Protein AF-A0A2V9D2Q8-F1 (afdb_monomer)

Foldseek 3Di:
DDPVVVVVVVVVVVVVVDDDDDDDDDDDDDDDDDDDDDDDDPPDPDPPPDDDDDPDDDDPDDCDPVNLVVLADDDDWDADPVLEQDDPPDDRDPVLVVLLVVLVVVVVVCVVPPDPDDDQDDPDPPPCSLSSQVSNQVSQVVDPPGHDDRAQPPPPDDCNCVRRVHDPPPADVCVSVVNDDSRYHGD

Secondary structure (DSSP, 8-state):
--HHHHHHHHHHHHHHTSPPP----------------------PPP--------SS---SS---HHHHHHHS--------TTT-SS-SSS---HHHHHHHHHHHHHHHHHHHS---------SSTTSSHHHHHHHHHHHHHTSTT---------SSS--HHHHHT---SS-HHHHHHTSS-HHHH--

pLDDT: mean 76.27, std 23.43, range [28.05, 97.38]

Radius of gyration: 27.12 Å; Cα contacts (8 Å, |Δi|>4): 116; chains: 1; bounding box: 39×77×66 Å

Solvent-accessible surface area (backbone atoms only — not comparable to full-atom values): 12567 Å² total; per-residue (Å²): 136,63,72,68,58,58,56,54,51,57,60,49,58,62,53,74,73,60,72,90,82,83,88,89,86,84,87,88,88,83,90,88,82,86,84,86,87,81,83,89,74,86,77,71,80,76,86,77,89,77,74,82,79,78,95,71,87,81,76,95,64,84,81,47,70,70,57,51,58,65,66,22,46,78,74,87,59,56,55,41,68,92,66,46,50,73,58,92,88,56,86,66,50,78,66,36,52,54,33,48,51,50,52,50,53,55,50,59,53,33,78,82,45,89,71,87,78,83,89,72,76,64,98,58,87,87,76,42,42,65,50,50,50,52,41,42,43,52,50,46,45,72,37,90,98,44,79,68,88,87,81,79,81,48,86,89,74,70,51,57,37,67,46,39,35,41,76,75,67,64,28,70,69,37,39,75,71,69,78,45,53,75,41,65,45,40,105

Structure (mmCIF, N/CA/C/O backbone):
data_AF-A0A2V9D2Q8-F1
#
_entry.id   AF-A0A2V9D2Q8-F1
#
loop_
_atom_site.group_PDB
_atom_site.id
_atom_site.type_symbol
_atom_site.label_atom_id
_atom_site.label_alt_id
_atom_site.label_comp_id
_atom_site.label_asym_id
_atom_site.label_entity_id
_atom_site.label_seq_id
_atom_site.pdbx_PDB_ins_code
_atom_site.Cartn_x
_atom_site.Cartn_y
_atom_site.Cartn_z
_atom_site.occupancy
_atom_site.B_iso_or_equiv
_atom_site.auth_seq_id
_atom_site.auth_comp_id
_atom_site.auth_asym_id
_atom_site.auth_atom_id
_atom_site.pdbx_PDB_model_num
ATOM 1 N N . MET A 1 1 ? -1.498 47.268 27.506 1.00 54.34 1 MET A N 1
ATOM 2 C CA . MET A 1 1 ? -2.346 46.613 26.478 1.00 54.34 1 MET A CA 1
ATOM 3 C C . MET A 1 1 ? -1.457 45.790 25.545 1.00 54.34 1 MET A C 1
ATOM 5 O O . MET A 1 1 ? -0.247 45.975 25.591 1.00 54.34 1 MET A O 1
ATOM 9 N N . SER A 1 2 ? -1.999 44.826 24.791 1.00 79.62 2 SER A N 1
ATOM 10 C CA . SER A 1 2 ? -1.183 43.854 24.033 1.00 79.62 2 SER A CA 1
ATOM 11 C C . SER A 1 2 ? -0.695 44.401 22.685 1.00 79.62 2 SER A C 1
ATOM 13 O O . SER A 1 2 ? -1.505 44.882 21.897 1.00 79.62 2 SER A O 1
ATOM 15 N N . ARG A 1 3 ? 0.599 44.224 22.374 1.00 71.94 3 ARG A N 1
ATOM 16 C CA . ARG A 1 3 ? 1.221 44.616 21.087 1.00 71.94 3 ARG A CA 1
ATOM 17 C C . ARG A 1 3 ? 0.544 43.997 19.854 1.00 71.94 3 ARG A C 1
ATOM 19 O O . ARG A 1 3 ? 0.588 44.571 18.772 1.00 71.94 3 ARG A O 1
ATOM 26 N N . VAL A 1 4 ? -0.104 42.840 20.013 1.00 77.62 4 VAL A N 1
ATOM 27 C CA . VAL A 1 4 ? -0.835 42.158 18.927 1.00 77.62 4 VAL A CA 1
ATOM 28 C C . VAL A 1 4 ? -2.072 42.956 18.491 1.00 77.62 4 VAL A C 1
ATOM 30 O O . VAL A 1 4 ? -2.429 42.949 17.316 1.00 77.62 4 VAL A O 1
ATOM 33 N N . TYR A 1 5 ? -2.706 43.681 19.418 1.00 83.19 5 TYR A N 1
ATOM 34 C CA . TYR A 1 5 ? -3.898 44.483 19.139 1.00 83.19 5 TYR A CA 1
ATOM 35 C C . TYR A 1 5 ? -3.573 45.715 18.280 1.00 83.19 5 TYR A C 1
ATOM 37 O O . TYR A 1 5 ? -4.281 46.002 17.317 1.00 83.19 5 TYR A O 1
ATOM 45 N N . GLU A 1 6 ? -2.461 46.397 18.569 1.00 81.06 6 GLU A N 1
ATOM 46 C CA . GLU A 1 6 ? -1.984 47.544 17.779 1.00 81.06 6 GLU A CA 1
ATOM 47 C C . GLU A 1 6 ? -1.585 47.129 16.355 1.00 81.06 6 GLU A C 1
ATOM 49 O O . GLU A 1 6 ? -1.941 47.806 15.391 1.00 81.06 6 GLU A O 1
ATOM 54 N N . ALA A 1 7 ? -0.920 45.978 16.202 1.00 77.81 7 ALA A N 1
ATOM 55 C CA . ALA A 1 7 ? -0.545 45.445 14.892 1.00 77.81 7 ALA A CA 1
ATOM 56 C C . ALA A 1 7 ? -1.766 45.127 14.006 1.00 77.81 7 ALA A C 1
ATOM 58 O O . ALA A 1 7 ? -1.760 45.439 12.815 1.00 77.81 7 ALA A O 1
ATOM 59 N N . LEU A 1 8 ? -2.825 44.542 14.581 1.00 79.38 8 LEU A N 1
ATOM 60 C CA . LEU A 1 8 ? -4.062 44.242 13.851 1.00 79.38 8 LEU A CA 1
ATOM 61 C C . LEU A 1 8 ? -4.834 45.508 13.465 1.00 79.38 8 LEU A C 1
ATOM 63 O O . LEU A 1 8 ? -5.315 45.594 12.336 1.00 79.38 8 LEU A O 1
ATOM 67 N N . LYS A 1 9 ? -4.906 46.501 14.361 1.00 86.06 9 LYS A N 1
ATOM 68 C CA . LYS A 1 9 ? -5.590 47.771 14.085 1.00 86.06 9 LYS A CA 1
ATOM 69 C C . LYS A 1 9 ? -4.918 48.536 12.938 1.00 86.06 9 LYS A C 1
ATOM 71 O O . LYS A 1 9 ? -5.578 48.867 11.955 1.00 86.06 9 LYS A O 1
ATOM 76 N N . ASN A 1 10 ? -3.592 48.689 12.988 1.00 77.88 10 ASN A N 1
ATOM 77 C CA . ASN A 1 10 ? -2.829 49.365 11.933 1.00 77.88 10 ASN A CA 1
ATOM 78 C C . ASN A 1 10 ? -2.971 48.678 10.557 1.00 77.88 10 ASN A C 1
ATOM 80 O O . ASN A 1 10 ? -2.969 49.350 9.526 1.00 77.88 10 ASN A O 1
ATOM 84 N N . ALA A 1 11 ? -3.118 47.348 10.522 1.00 74.56 11 ALA A N 1
ATOM 85 C CA . ALA A 1 11 ? -3.325 46.596 9.282 1.00 74.56 11 ALA A CA 1
ATOM 86 C C . ALA A 1 11 ? -4.739 46.763 8.686 1.00 74.56 11 ALA A C 1
ATOM 88 O O . ALA A 1 11 ? -4.915 46.611 7.474 1.00 74.56 11 ALA A O 1
ATOM 89 N N . GLN A 1 12 ? -5.746 47.068 9.510 1.00 72.81 12 GLN A N 1
ATOM 90 C CA . GLN A 1 12 ? -7.103 47.372 9.046 1.00 72.81 12 GLN A CA 1
ATOM 91 C C . GLN A 1 12 ? -7.188 48.795 8.484 1.00 72.81 12 GLN A C 1
ATOM 93 O O . GLN A 1 12 ? -7.683 48.971 7.371 1.00 72.81 12 GLN A O 1
ATOM 98 N N . ASP A 1 13 ? -6.612 49.780 9.177 1.00 70.62 13 ASP A N 1
ATOM 99 C CA . ASP A 1 13 ? -6.624 51.184 8.742 1.00 70.62 13 ASP A CA 1
ATOM 100 C C . ASP A 1 13 ? -5.937 51.374 7.371 1.00 70.62 13 ASP A C 1
ATOM 102 O O . ASP A 1 13 ? -6.431 52.107 6.513 1.00 70.62 13 ASP A O 1
ATOM 106 N N . GLN A 1 14 ? -4.858 50.629 7.092 1.00 61.53 14 GLN A N 1
ATOM 107 C CA . GLN A 1 14 ? -4.177 50.651 5.787 1.00 61.53 14 GLN A CA 1
ATOM 108 C C . GLN A 1 14 ? -5.003 50.072 4.623 1.00 61.53 14 GLN A C 1
ATOM 110 O O . GLN A 1 14 ? -4.747 50.424 3.470 1.00 61.53 14 GLN A O 1
ATOM 115 N N . ARG A 1 15 ? -5.989 49.201 4.886 1.00 59.25 15 ARG A N 1
ATOM 116 C CA . ARG A 1 15 ? -6.885 48.676 3.837 1.00 59.25 15 ARG A CA 1
ATOM 117 C C . ARG A 1 15 ? -7.970 49.676 3.456 1.00 59.25 15 ARG A C 1
ATOM 119 O O . ARG A 1 15 ? -8.294 49.775 2.280 1.00 59.25 15 ARG A O 1
ATOM 126 N N . THR A 1 16 ? -8.479 50.443 4.415 1.00 52.56 16 THR A N 1
ATOM 127 C CA . THR A 1 16 ? -9.559 51.421 4.194 1.00 52.56 16 THR A CA 1
ATOM 128 C C . THR A 1 16 ? -9.118 52.614 3.331 1.00 52.56 16 THR A C 1
ATOM 130 O O . THR A 1 16 ? -9.950 53.256 2.699 1.00 52.56 16 THR A O 1
ATOM 133 N N . ILE A 1 17 ? -7.811 52.897 3.258 1.00 52.88 17 ILE A N 1
ATOM 134 C CA . ILE A 1 17 ? -7.247 54.032 2.502 1.00 52.88 17 ILE A CA 1
ATOM 135 C C . ILE A 1 17 ? -7.057 53.717 1.001 1.00 52.88 17 ILE A C 1
ATOM 137 O O . ILE A 1 17 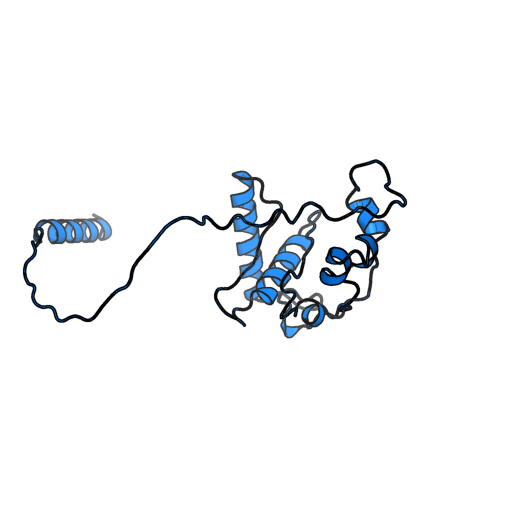? -6.985 54.636 0.185 1.00 52.88 17 ILE A O 1
ATOM 141 N N . ARG A 1 18 ? -7.006 52.439 0.592 1.00 42.38 18 ARG A N 1
ATOM 142 C CA . ARG A 1 18 ? -6.923 52.053 -0.830 1.00 42.38 18 ARG A CA 1
ATOM 143 C C . ARG A 1 18 ? -8.296 51.651 -1.366 1.00 42.38 18 ARG A C 1
ATOM 145 O O . ARG A 1 18 ? -8.685 50.489 -1.281 1.00 42.38 18 ARG A O 1
ATOM 152 N N . GLY A 1 19 ? -9.000 52.628 -1.937 1.00 42.28 19 GLY A N 1
ATOM 153 C CA . GLY A 1 19 ? -10.226 52.402 -2.706 1.00 42.28 19 GLY A CA 1
ATOM 154 C C . GLY A 1 19 ? -10.009 51.532 -3.960 1.00 42.28 19 GLY A C 1
ATOM 155 O O . GLY A 1 19 ? -8.864 51.283 -4.353 1.00 42.28 19 GLY A O 1
ATOM 156 N N . PRO A 1 20 ? -11.096 51.045 -4.585 1.00 44.12 20 PRO A N 1
ATOM 157 C CA . PRO A 1 20 ? -11.024 50.181 -5.759 1.00 44.12 20 PRO A CA 1
ATOM 158 C C . PRO A 1 20 ? -10.537 50.957 -6.990 1.00 44.12 20 PRO A C 1
ATOM 160 O O . PRO A 1 20 ? -10.973 52.080 -7.228 1.00 44.12 20 PRO A O 1
ATOM 163 N N . LEU A 1 21 ? -9.654 50.346 -7.784 1.00 40.16 21 LEU A N 1
ATOM 164 C CA . LEU A 1 21 ? -9.224 50.885 -9.076 1.00 40.16 21 LEU A CA 1
ATOM 165 C C . LEU A 1 21 ? -9.993 50.203 -10.212 1.00 40.16 21 LEU A C 1
ATOM 167 O O . LEU A 1 21 ? -10.003 48.976 -10.316 1.00 40.16 21 LEU A O 1
ATOM 171 N N . GLU A 1 22 ? -10.630 51.027 -11.039 1.00 32.25 22 GLU A N 1
ATOM 172 C CA . GLU A 1 22 ? -11.359 50.631 -12.245 1.00 32.25 22 GLU A CA 1
ATOM 173 C C . GLU A 1 22 ? -10.418 50.386 -13.446 1.00 32.25 22 GLU A C 1
ATOM 175 O O . GLU A 1 22 ? -9.199 50.541 -13.363 1.00 32.25 22 GLU A O 1
ATOM 180 N N . ALA A 1 23 ? -11.000 49.942 -14.562 1.00 35.94 23 ALA A N 1
ATOM 181 C CA . ALA A 1 23 ? -10.309 49.496 -15.775 1.00 35.94 23 ALA A CA 1
ATOM 182 C C . ALA A 1 23 ? -9.847 50.637 -16.709 1.00 35.94 23 ALA A C 1
ATOM 184 O O . ALA A 1 23 ? -10.280 51.772 -16.548 1.00 35.94 23 ALA A O 1
ATOM 185 N N . VAL A 1 24 ? -9.043 50.295 -17.737 1.00 30.00 24 VAL A N 1
ATOM 186 C CA . VAL A 1 24 ? -9.147 50.738 -19.160 1.00 30.00 24 VAL A CA 1
ATOM 187 C C . VAL A 1 24 ? -7.942 50.222 -19.983 1.00 30.00 24 VAL A C 1
ATOM 189 O O . VAL A 1 24 ? -6.820 50.249 -19.487 1.00 30.00 24 VAL A O 1
ATOM 192 N N . GLY A 1 25 ? -8.154 49.824 -21.254 1.00 30.31 25 GLY A N 1
ATOM 193 C CA . GLY A 1 25 ? -7.105 49.901 -22.298 1.00 30.31 25 GLY A CA 1
ATOM 194 C C . GLY A 1 25 ? -6.817 48.668 -23.183 1.00 30.31 25 GLY A C 1
ATOM 195 O O . GLY A 1 25 ? -5.794 48.016 -23.004 1.00 30.31 25 GLY A O 1
ATOM 196 N N . THR A 1 26 ? -7.648 48.411 -24.200 1.00 32.38 26 THR A N 1
ATOM 197 C CA . THR A 1 26 ? -7.279 47.731 -25.478 1.00 32.38 26 THR A CA 1
ATOM 198 C C . THR A 1 26 ? -6.648 48.753 -26.462 1.00 32.38 26 THR A C 1
AT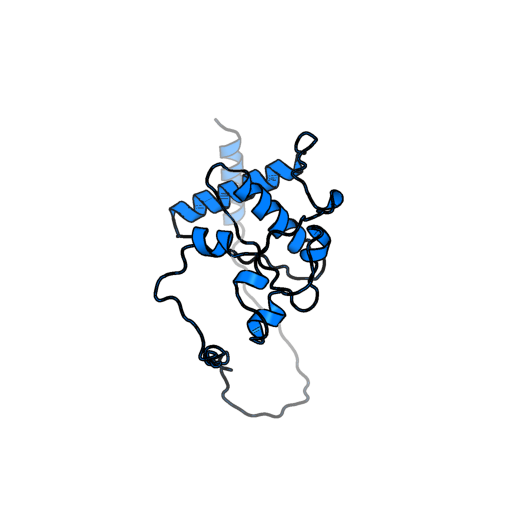OM 200 O O . THR A 1 26 ? -6.742 49.944 -26.151 1.00 32.38 26 THR A O 1
ATOM 203 N N . PRO A 1 27 ? -6.001 48.397 -27.609 1.00 38.50 27 PRO A N 1
ATOM 204 C CA . PRO A 1 27 ? -6.356 47.375 -28.626 1.00 38.50 27 PRO A CA 1
ATOM 205 C C . PRO A 1 27 ? -5.164 46.417 -28.957 1.00 38.50 27 PRO A C 1
ATOM 207 O O . PRO A 1 27 ? -4.275 46.298 -28.123 1.00 38.50 27 PRO A O 1
ATOM 210 N N . GLN A 1 28 ? -5.053 45.647 -30.058 1.00 28.67 28 GLN A N 1
ATOM 211 C CA . GLN A 1 28 ? -5.820 45.514 -31.317 1.00 28.67 28 GLN A CA 1
ATOM 212 C C . GLN A 1 28 ? -5.709 44.082 -31.909 1.00 28.67 28 GLN A C 1
ATOM 214 O O . GLN A 1 28 ? -5.004 43.237 -31.362 1.00 28.67 28 GLN A O 1
ATOM 219 N N . GLU A 1 29 ? -6.395 43.812 -33.026 1.00 31.70 29 GLU A N 1
ATOM 220 C CA . GLU A 1 29 ? -6.492 42.506 -33.706 1.00 31.70 29 GLU A CA 1
ATOM 221 C C . GLU A 1 29 ? -5.626 42.375 -34.977 1.00 31.70 29 GLU A C 1
ATOM 223 O O . GLU A 1 29 ? -5.401 43.354 -35.691 1.00 31.70 29 GLU A O 1
ATOM 228 N N . SER A 1 30 ? -5.298 41.130 -35.349 1.00 29.80 30 SER A N 1
ATOM 229 C CA . SER A 1 30 ? -5.265 40.673 -36.752 1.00 29.80 30 SER A CA 1
ATOM 230 C C . SER A 1 30 ? -5.481 39.146 -36.848 1.00 29.80 30 SER A C 1
ATOM 232 O O . SER A 1 30 ? -4.934 38.382 -36.055 1.00 29.80 30 SER A O 1
ATOM 234 N N . GLY A 1 31 ? -6.341 38.703 -37.782 1.00 28.48 31 GLY A N 1
ATOM 235 C CA . GLY A 1 31 ? -6.698 37.283 -38.009 1.00 28.48 31 GLY A CA 1
ATOM 236 C C . GLY A 1 31 ? -5.555 36.456 -38.620 1.00 28.48 31 GLY A C 1
ATOM 237 O O . GLY A 1 31 ? -4.556 37.013 -39.063 1.00 28.48 31 GLY A O 1
ATOM 238 N N . ILE A 1 32 ? -5.610 35.120 -38.669 1.00 31.69 32 ILE A N 1
ATOM 239 C CA . ILE A 1 32 ? -6.514 34.223 -39.436 1.00 31.69 32 ILE A CA 1
ATOM 240 C C . ILE A 1 32 ? -6.459 32.831 -38.747 1.00 31.69 32 ILE A C 1
ATOM 242 O O . ILE A 1 32 ? -5.391 32.470 -38.264 1.00 31.69 32 ILE A O 1
ATOM 246 N N . GLY A 1 33 ? -7.469 31.954 -38.675 1.00 28.05 33 GLY A N 1
ATOM 247 C CA . GLY A 1 33 ? -8.880 31.940 -39.093 1.00 28.05 33 GLY A CA 1
ATOM 248 C C . GLY A 1 33 ? -9.502 30.569 -38.716 1.00 28.05 33 GLY A C 1
ATOM 249 O O . GLY A 1 33 ? -8.761 29.601 -38.547 1.00 28.05 33 GLY A O 1
ATOM 250 N N . GLU A 1 34 ? -10.827 30.465 -38.543 1.00 34.41 34 GLU A N 1
ATOM 251 C CA . GLU A 1 34 ? -11.504 29.174 -38.255 1.00 34.41 34 GLU A CA 1
ATOM 252 C C . GLU A 1 34 ? -11.693 28.300 -39.523 1.00 34.41 34 GLU A C 1
ATOM 254 O O . GLU A 1 34 ? -11.535 28.799 -40.641 1.00 34.41 34 GLU A O 1
ATOM 259 N N . PRO A 1 35 ? -12.006 26.992 -39.385 1.00 36.19 35 PRO A N 1
ATOM 260 C CA . PRO A 1 35 ? -13.393 26.544 -39.144 1.00 36.19 35 PRO A CA 1
ATOM 261 C C . PRO A 1 35 ? -13.478 25.610 -37.915 1.00 36.19 35 PRO A C 1
ATOM 263 O O . PRO A 1 35 ? -12.612 24.772 -37.700 1.00 36.19 35 PRO A O 1
ATOM 266 N N . GLY A 1 36 ? -14.469 25.686 -37.030 1.00 29.77 36 GLY A N 1
ATOM 267 C CA . GLY A 1 36 ? -15.897 25.700 -37.317 1.00 29.77 36 GLY A CA 1
ATOM 268 C C . GLY A 1 36 ? -16.508 24.307 -37.057 1.00 29.77 36 GLY A C 1
ATOM 269 O O . GLY A 1 36 ? -16.070 23.315 -37.625 1.00 29.77 36 GLY A O 1
ATOM 270 N N . HIS A 1 37 ? -17.583 24.276 -36.260 1.00 31.81 37 HIS A N 1
ATOM 271 C CA . HIS A 1 37 ? -18.550 23.177 -36.066 1.00 31.81 37 HIS A CA 1
ATOM 272 C C . HIS A 1 37 ? -18.288 22.021 -35.060 1.00 31.81 37 HIS A C 1
ATOM 274 O O . HIS A 1 37 ? -17.813 20.940 -35.387 1.00 31.81 37 HIS A O 1
ATOM 280 N N . ASN A 1 38 ? -18.942 22.204 -33.901 1.00 29.22 38 ASN A N 1
ATOM 281 C CA . ASN A 1 38 ? -20.134 21.432 -33.493 1.00 29.22 38 ASN A CA 1
ATOM 282 C C . ASN A 1 38 ? -19.959 20.212 -32.559 1.00 29.22 38 ASN A C 1
ATOM 284 O O . ASN A 1 38 ? -19.558 19.131 -32.965 1.00 29.22 38 ASN A O 1
ATOM 288 N N . GLY A 1 39 ? -20.488 20.370 -31.339 1.00 30.34 39 GLY A N 1
ATOM 289 C CA . GLY A 1 39 ? -21.528 19.471 -30.828 1.00 30.34 39 GLY A CA 1
ATOM 290 C C . GLY A 1 39 ? -21.135 18.091 -30.285 1.00 30.34 39 GLY A C 1
ATOM 291 O O . GLY A 1 39 ? -20.793 17.180 -31.022 1.00 30.34 39 GLY A O 1
ATOM 292 N N . LYS A 1 40 ? -21.435 17.890 -28.993 1.00 35.03 40 LYS A N 1
ATOM 293 C CA . LYS A 1 40 ? -21.670 16.584 -28.342 1.00 35.03 40 LYS A CA 1
ATOM 294 C C . LYS A 1 40 ? -20.525 15.555 -28.406 1.00 35.03 40 LYS A C 1
ATOM 296 O O . LYS A 1 40 ? -20.492 14.697 -29.277 1.00 35.03 40 LYS A O 1
ATOM 301 N N . ALA A 1 41 ? -19.787 15.451 -27.302 1.00 34.41 41 ALA A N 1
ATOM 302 C CA . ALA A 1 41 ? -19.659 14.165 -26.605 1.00 34.41 41 ALA A CA 1
ATOM 303 C C . ALA A 1 41 ? -19.156 14.376 -25.172 1.00 34.41 41 ALA A C 1
ATOM 305 O O . ALA A 1 41 ? -17.953 14.478 -24.935 1.00 34.41 41 ALA A O 1
ATOM 306 N N . ALA A 1 42 ? -20.066 14.340 -24.194 1.00 36.34 42 ALA A N 1
ATOM 307 C CA . ALA A 1 42 ? -19.681 13.893 -22.861 1.00 36.34 42 ALA A CA 1
ATOM 308 C C . ALA A 1 42 ? -19.252 12.425 -23.006 1.00 36.34 42 ALA A C 1
ATOM 310 O O . ALA A 1 42 ? -20.099 11.535 -23.109 1.00 36.34 42 ALA A O 1
ATOM 311 N N . ARG A 1 43 ? -17.941 12.182 -23.132 1.00 32.88 43 ARG A N 1
ATOM 312 C CA . ARG A 1 43 ? -17.395 10.832 -23.292 1.00 32.88 43 ARG A CA 1
ATOM 313 C C . ARG A 1 43 ? -17.650 10.072 -21.997 1.00 32.88 43 ARG A C 1
ATOM 315 O O . ARG A 1 43 ? -16.937 10.261 -21.015 1.00 32.88 43 ARG A O 1
ATOM 322 N N . ARG A 1 44 ? -18.712 9.259 -22.006 1.00 33.03 44 ARG A N 1
ATOM 323 C CA . ARG A 1 44 ? -19.042 8.330 -20.926 1.00 33.03 44 ARG A CA 1
ATOM 324 C C . ARG A 1 44 ? -17.785 7.538 -20.582 1.00 33.03 44 ARG A C 1
ATOM 326 O O . ARG A 1 44 ? -17.136 6.994 -21.475 1.00 33.03 44 ARG A O 1
ATOM 333 N N . ILE A 1 45 ? -17.477 7.471 -19.292 1.00 40.19 45 ILE A N 1
ATOM 334 C CA . ILE A 1 45 ? -16.576 6.454 -18.752 1.00 40.19 45 ILE A CA 1
ATOM 335 C C . ILE A 1 45 ? -17.155 5.103 -19.208 1.00 40.19 45 ILE A C 1
ATOM 337 O O . ILE A 1 45 ? -18.344 4.881 -18.961 1.00 40.19 45 ILE A O 1
ATOM 341 N N . PRO A 1 46 ? -16.400 4.243 -19.915 1.00 36.56 46 PRO A N 1
ATOM 342 C CA . PRO A 1 46 ? -16.932 2.962 -20.360 1.00 36.56 46 PRO A CA 1
ATOM 343 C C . PRO A 1 46 ? -17.364 2.107 -19.167 1.00 36.56 46 PRO A C 1
ATOM 345 O O . PRO A 1 46 ? -16.663 2.045 -18.154 1.00 36.56 46 PRO A O 1
ATOM 348 N N . GLU A 1 47 ? -18.500 1.426 -19.297 1.00 40.91 47 GLU A N 1
ATOM 349 C CA . GLU A 1 47 ? -18.947 0.406 -18.348 1.00 40.91 47 GLU A CA 1
ATOM 350 C C . GLU A 1 47 ? -18.007 -0.807 -18.431 1.00 40.91 47 GLU A C 1
ATOM 352 O O . GLU A 1 47 ? -18.237 -1.746 -19.183 1.00 40.91 47 GLU A O 1
ATOM 357 N N . ILE A 1 48 ? -16.919 -0.783 -17.656 1.00 41.22 48 ILE A N 1
ATOM 358 C CA . ILE A 1 48 ? -15.950 -1.893 -17.561 1.00 41.22 48 ILE A CA 1
ATOM 359 C C . ILE A 1 48 ? -16.496 -3.045 -16.679 1.00 41.22 48 ILE A C 1
ATOM 361 O O . ILE A 1 48 ? -15.929 -4.131 -16.625 1.00 41.22 48 ILE A O 1
ATOM 365 N N . LEU A 1 49 ? -17.649 -2.856 -16.026 1.00 44.12 49 LEU A N 1
ATOM 366 C CA . LEU A 1 49 ? -18.306 -3.850 -15.168 1.00 44.12 49 LEU A CA 1
ATOM 367 C C . LEU A 1 49 ? -1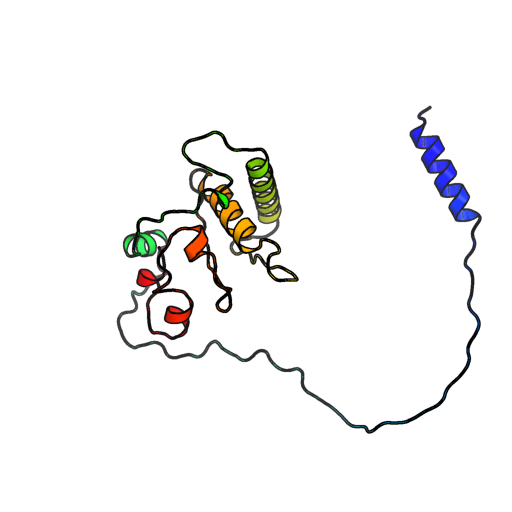9.240 -4.796 -15.948 1.00 44.12 49 LEU A C 1
ATOM 369 O O . LEU A 1 49 ? -20.423 -4.902 -15.637 1.00 44.12 49 LEU A O 1
ATOM 373 N N . SER A 1 50 ? -18.705 -5.498 -16.951 1.00 44.91 50 SER A N 1
ATOM 374 C CA . SER A 1 50 ? -19.381 -6.638 -17.596 1.00 44.91 50 SER A CA 1
ATOM 375 C C . SER A 1 50 ? -18.377 -7.565 -18.297 1.00 44.91 50 SER A C 1
ATOM 377 O O . SER A 1 50 ? -18.346 -7.676 -19.522 1.00 44.91 50 SER A O 1
ATOM 379 N N . ALA A 1 51 ? -17.522 -8.223 -17.511 1.00 41.12 51 ALA A N 1
ATOM 380 C CA . ALA A 1 51 ? -16.631 -9.278 -17.989 1.00 41.12 51 ALA A CA 1
ATOM 381 C C . ALA A 1 51 ? -16.923 -10.589 -17.238 1.00 41.12 51 ALA A C 1
ATOM 383 O O . ALA A 1 51 ? -16.693 -10.699 -16.038 1.00 41.12 51 ALA A O 1
ATOM 384 N N . VAL A 1 52 ? -17.506 -11.528 -17.987 1.00 42.47 52 VAL A N 1
ATOM 385 C CA . VAL A 1 52 ? -17.593 -12.989 -17.802 1.00 42.47 52 VAL A CA 1
ATOM 386 C C . VAL A 1 52 ? -17.047 -13.553 -16.476 1.00 42.47 52 VAL A C 1
ATOM 388 O O . VAL A 1 52 ? -15.840 -13.615 -16.259 1.00 42.47 52 VAL A O 1
ATOM 391 N N . ARG A 1 53 ? -17.942 -14.106 -15.642 1.00 37.66 53 ARG A N 1
ATOM 392 C CA . ARG A 1 53 ? -17.554 -15.087 -14.613 1.00 37.66 53 ARG A CA 1
ATOM 393 C C . ARG A 1 53 ? -17.135 -16.399 -15.292 1.00 37.66 53 ARG A C 1
ATOM 395 O O . ARG A 1 53 ? -17.929 -16.898 -16.091 1.00 37.66 53 ARG A O 1
ATOM 402 N N . PRO A 1 54 ? -15.999 -17.022 -14.934 1.00 41.00 54 PRO A N 1
ATOM 403 C CA . PRO A 1 54 ? -15.809 -18.441 -15.203 1.00 41.00 54 PRO A CA 1
ATOM 404 C C . PRO A 1 54 ? -16.815 -19.257 -14.372 1.00 41.00 54 PRO A C 1
ATOM 406 O O . PRO A 1 54 ? -16.970 -19.040 -13.167 1.00 41.00 54 PRO A O 1
ATOM 409 N N . GLU A 1 55 ? -17.517 -20.198 -15.006 1.00 41.41 55 GLU A N 1
ATOM 410 C CA . GLU A 1 55 ? -18.386 -21.144 -14.299 1.00 41.41 55 GLU A CA 1
ATOM 411 C C . GLU A 1 55 ? -17.536 -22.198 -13.576 1.00 41.41 55 GLU A C 1
ATOM 413 O O . GLU A 1 55 ? -17.127 -23.203 -14.151 1.00 41.41 55 GLU A O 1
ATOM 418 N N . GLY A 1 56 ? -17.255 -21.961 -12.293 1.00 46.69 56 GLY A N 1
ATOM 419 C CA . GLY A 1 56 ? -16.522 -22.910 -11.457 1.00 46.69 56 GLY A CA 1
ATOM 420 C C . GLY A 1 56 ? -16.317 -22.413 -10.027 1.00 46.69 56 GLY A C 1
ATOM 421 O O . GLY A 1 56 ? -15.483 -21.554 -9.784 1.00 46.69 56 GLY A O 1
ATOM 422 N N . ALA A 1 57 ? -17.056 -22.998 -9.078 1.00 42.72 57 ALA A N 1
ATOM 423 C CA . ALA A 1 57 ? -16.867 -22.858 -7.626 1.00 42.72 57 ALA A CA 1
ATOM 424 C C . ALA A 1 57 ? -16.931 -21.428 -7.033 1.00 42.72 57 ALA A C 1
ATOM 426 O O . ALA A 1 57 ? -15.946 -20.892 -6.528 1.00 42.72 57 ALA A O 1
ATOM 427 N N . SER A 1 58 ? -18.140 -20.860 -6.943 1.00 40.25 58 SER A N 1
ATOM 428 C CA . SER A 1 58 ? -18.411 -19.762 -6.002 1.00 40.25 58 SER A CA 1
ATOM 429 C C . SER A 1 58 ? -18.801 -20.327 -4.623 1.00 40.25 58 SER A C 1
ATOM 431 O O . SER A 1 58 ? -19.842 -20.983 -4.528 1.00 40.25 58 SER A O 1
ATOM 433 N N . PRO A 1 59 ? -18.034 -20.086 -3.540 1.00 49.22 59 PRO A N 1
ATOM 434 C CA . PRO A 1 59 ? -18.549 -20.270 -2.189 1.00 49.22 59 PRO A CA 1
ATOM 435 C C . PRO A 1 59 ? -19.588 -19.176 -1.903 1.00 49.22 59 PRO A C 1
ATOM 437 O O . PRO A 1 59 ? -19.314 -17.982 -2.032 1.00 49.22 59 PRO A O 1
ATOM 440 N N . ALA A 1 60 ? -20.801 -19.581 -1.530 1.00 44.28 60 ALA A N 1
ATOM 441 C CA . ALA A 1 60 ? -21.914 -18.667 -1.297 1.00 44.28 60 ALA A CA 1
ATOM 442 C C . ALA A 1 60 ? -21.813 -17.987 0.082 1.00 44.28 60 ALA A C 1
ATOM 444 O O . ALA A 1 60 ? -22.398 -18.437 1.064 1.00 44.28 60 ALA A O 1
ATOM 445 N N . GLY A 1 61 ? -21.082 -16.875 0.148 1.00 50.88 61 GLY A N 1
ATOM 446 C CA . GLY A 1 61 ? -21.009 -16.012 1.326 1.00 50.88 61 GLY A CA 1
ATOM 447 C C . GLY A 1 61 ? -20.114 -14.792 1.090 1.00 50.88 61 GLY A C 1
ATOM 448 O O . GLY A 1 61 ? -19.334 -14.782 0.136 1.00 50.88 61 GLY A O 1
ATOM 449 N N . PRO A 1 62 ? -20.195 -13.745 1.930 1.00 53.00 62 PRO A N 1
ATOM 450 C CA . PRO A 1 62 ? -19.171 -12.709 1.932 1.00 53.00 62 PRO A CA 1
ATOM 451 C C . PRO A 1 62 ? -17.846 -13.356 2.346 1.00 53.00 62 PRO A C 1
ATOM 453 O O . PRO A 1 62 ? -17.738 -13.836 3.475 1.00 53.00 62 PRO A O 1
ATOM 456 N N . LEU A 1 63 ? -16.854 -13.367 1.446 1.00 54.41 63 LEU A N 1
ATOM 457 C CA . LEU A 1 63 ? -15.508 -13.869 1.735 1.00 54.41 63 LEU A CA 1
ATOM 458 C C . LEU A 1 63 ? -14.987 -13.186 3.001 1.00 54.41 63 LEU A C 1
ATOM 460 O O . LEU A 1 63 ? -14.664 -11.993 2.994 1.00 54.41 63 LEU A O 1
ATOM 464 N N . GLN A 1 64 ? -14.927 -13.927 4.108 1.00 77.06 64 GLN A N 1
ATOM 465 C CA . GLN A 1 64 ? -14.393 -13.374 5.341 1.00 77.06 64 GLN A CA 1
ATOM 466 C C . GLN A 1 64 ? -12.904 -13.121 5.112 1.00 77.06 64 GLN A C 1
ATOM 468 O O . GLN A 1 64 ? -12.171 -14.019 4.705 1.00 77.06 64 GLN A O 1
ATOM 473 N N . LEU A 1 65 ? -12.439 -11.896 5.375 1.00 78.25 65 LEU A N 1
ATOM 474 C CA . LEU A 1 65 ? -11.044 -11.499 5.135 1.00 78.25 65 LEU A CA 1
ATOM 475 C C . LEU A 1 65 ? -10.036 -12.456 5.800 1.00 78.25 65 LEU A C 1
ATOM 477 O O . LEU A 1 65 ? -8.928 -12.645 5.302 1.00 78.25 65 LEU A O 1
ATOM 481 N N . ASP A 1 66 ? -10.424 -13.056 6.924 1.00 83.25 66 ASP A N 1
ATOM 482 C CA . ASP A 1 66 ? -9.629 -14.041 7.649 1.00 83.25 66 ASP A CA 1
ATOM 483 C C . ASP A 1 66 ? -9.579 -15.418 6.953 1.00 83.25 66 ASP A C 1
ATOM 485 O O . ASP A 1 66 ? -8.530 -16.056 6.986 1.00 83.25 66 ASP A O 1
ATOM 489 N N . GLU A 1 67 ? -10.638 -15.839 6.254 1.00 85.06 67 GLU A N 1
ATOM 490 C CA . GLU A 1 67 ? -10.665 -17.047 5.410 1.00 85.06 67 GLU A CA 1
ATOM 491 C C . GLU A 1 67 ? -9.846 -16.846 4.126 1.00 85.06 67 GLU A C 1
ATOM 493 O O . GLU A 1 67 ? -8.987 -17.667 3.800 1.00 85.06 67 GLU A O 1
ATOM 498 N N . LEU A 1 68 ? -10.032 -15.705 3.448 1.00 85.81 68 LEU A N 1
ATOM 499 C CA . LEU A 1 68 ? -9.224 -15.321 2.286 1.00 85.81 68 LEU A CA 1
ATOM 500 C C . LEU A 1 68 ? -7.733 -15.354 2.653 1.00 85.81 68 LEU A C 1
ATOM 502 O O . LEU A 1 68 ? -6.956 -16.085 2.048 1.00 85.81 68 LEU A O 1
ATOM 506 N N . ARG A 1 69 ? -7.344 -14.685 3.745 1.00 84.88 69 ARG A N 1
ATOM 507 C CA . ARG A 1 69 ? -5.961 -14.666 4.249 1.00 84.88 69 ARG A CA 1
ATOM 508 C C . ARG A 1 69 ? -5.426 -16.044 4.665 1.00 84.88 69 ARG A C 1
ATOM 510 O O . ARG A 1 69 ? -4.208 -16.245 4.651 1.00 84.88 69 ARG A O 1
ATOM 517 N N . GLN A 1 70 ? -6.273 -16.996 5.058 1.00 87.12 70 GLN A N 1
ATOM 518 C CA . GLN A 1 70 ? -5.829 -18.373 5.307 1.00 87.12 70 GLN A CA 1
ATOM 519 C C . GLN A 1 70 ? -5.421 -19.061 4.001 1.00 87.12 70 GLN A C 1
ATOM 521 O O . GLN A 1 70 ? -4.348 -19.663 3.969 1.00 87.12 70 GLN A O 1
ATOM 526 N N . ARG A 1 71 ? -6.210 -18.878 2.934 1.00 89.12 71 ARG A N 1
ATOM 527 C CA . ARG A 1 71 ? -5.983 -19.442 1.593 1.00 89.12 71 ARG A CA 1
ATOM 528 C C . ARG A 1 71 ? -4.868 -18.749 0.804 1.00 89.12 71 ARG A C 1
ATOM 530 O O . ARG A 1 71 ? -4.206 -19.409 0.011 1.00 89.12 71 ARG A O 1
ATOM 537 N N . CYS A 1 72 ? -4.646 -17.454 1.032 1.00 90.31 72 CYS A N 1
ATOM 538 C CA . CYS A 1 72 ? -3.623 -16.678 0.333 1.00 90.31 72 CYS A CA 1
ATOM 539 C C . CYS A 1 72 ? -2.202 -17.218 0.538 1.00 90.31 72 CYS A C 1
ATOM 541 O O . CYS A 1 72 ? -1.833 -17.648 1.646 1.00 90.31 72 CYS A O 1
ATOM 543 N N . ALA A 1 73 ? -1.401 -17.118 -0.527 1.00 84.19 73 ALA A N 1
ATOM 544 C CA . ALA A 1 73 ? 0.035 -17.356 -0.496 1.00 84.19 73 ALA A CA 1
ATOM 545 C C . ALA A 1 73 ? 0.719 -16.446 0.540 1.00 84.19 73 ALA A C 1
ATOM 547 O O . ALA A 1 73 ? 0.236 -15.365 0.856 1.00 84.19 73 ALA A O 1
ATOM 548 N N . LYS A 1 74 ? 1.837 -16.905 1.113 1.00 86.31 74 LYS A N 1
ATOM 549 C CA . LYS A 1 74 ? 2.593 -16.169 2.147 1.00 86.31 74 LYS A CA 1
ATOM 550 C C . LYS A 1 74 ? 4.095 -16.200 1.832 1.00 86.31 74 LYS A C 1
ATOM 552 O O . LYS A 1 74 ? 4.857 -16.838 2.564 1.00 86.31 74 LYS A O 1
ATOM 557 N N . PRO A 1 75 ? 4.531 -15.615 0.700 1.00 86.44 75 PRO A N 1
ATOM 558 C CA . PRO A 1 75 ? 5.935 -15.624 0.309 1.00 86.44 75 PRO A CA 1
ATOM 559 C C . PRO A 1 75 ? 6.792 -14.813 1.289 1.00 86.44 75 PRO A C 1
ATOM 561 O O . PRO A 1 75 ? 6.352 -13.827 1.877 1.00 86.44 75 PRO A O 1
ATOM 564 N N . VAL A 1 76 ? 8.057 -15.209 1.451 1.00 87.31 76 VAL A N 1
ATOM 565 C CA . VAL A 1 76 ? 9.000 -14.487 2.317 1.00 87.31 76 VAL A CA 1
ATOM 566 C C . VAL A 1 76 ? 9.483 -13.223 1.607 1.00 87.31 76 VAL A C 1
ATOM 568 O O . VAL A 1 76 ? 10.408 -13.268 0.796 1.00 87.31 76 VAL A O 1
ATOM 571 N N . TRP A 1 77 ? 8.865 -12.090 1.932 1.00 89.56 77 TRP A N 1
ATOM 572 C CA . TRP A 1 77 ? 9.271 -10.773 1.445 1.00 89.56 77 TRP A CA 1
ATOM 573 C C . TRP A 1 77 ? 10.640 -10.350 1.996 1.00 89.56 77 TRP A C 1
ATOM 575 O O . TRP A 1 77 ? 10.935 -10.522 3.182 1.00 89.56 77 TRP A O 1
ATOM 585 N N . LYS A 1 78 ? 11.467 -9.739 1.141 1.00 87.00 78 LYS A N 1
ATOM 586 C CA . LYS A 1 78 ? 12.784 -9.178 1.497 1.00 87.00 78 LYS A CA 1
ATOM 587 C C . LYS A 1 78 ? 12.820 -7.665 1.224 1.00 87.00 78 LYS A C 1
ATOM 589 O O . LYS A 1 78 ? 13.458 -7.239 0.260 1.00 87.00 78 LYS A O 1
ATOM 594 N N . PRO A 1 79 ? 12.137 -6.841 2.043 1.00 85.25 79 PRO A N 1
ATOM 595 C CA . PRO A 1 79 ? 11.961 -5.419 1.767 1.00 85.25 79 PRO A CA 1
ATOM 596 C C . PRO A 1 79 ? 13.281 -4.651 1.776 1.00 85.25 79 PRO A C 1
ATOM 598 O O . PRO A 1 79 ? 14.119 -4.814 2.666 1.00 85.25 79 PRO A O 1
ATOM 601 N N . GLN A 1 80 ? 13.441 -3.755 0.804 1.00 83.38 80 GLN A N 1
ATOM 602 C CA . GLN A 1 80 ? 14.631 -2.924 0.670 1.00 83.38 80 GLN A CA 1
ATOM 603 C C . GLN A 1 80 ? 14.676 -1.886 1.800 1.00 83.38 80 GLN A C 1
ATOM 605 O O . GLN A 1 80 ? 13.850 -0.973 1.876 1.00 83.38 80 GLN A O 1
ATOM 610 N N . LEU A 1 81 ? 15.668 -2.009 2.690 1.00 74.44 81 LEU A N 1
ATOM 611 C CA . LEU A 1 81 ? 15.776 -1.202 3.915 1.00 74.44 81 LEU A CA 1
ATOM 612 C C . LEU A 1 81 ? 15.840 0.313 3.669 1.00 74.44 81 LEU A C 1
ATOM 614 O O . LEU A 1 81 ? 15.464 1.085 4.547 1.00 74.44 81 LEU A O 1
ATOM 618 N N . CYS A 1 82 ? 16.295 0.751 2.493 1.00 81.25 82 CYS A N 1
ATOM 619 C CA . CYS A 1 82 ? 16.335 2.163 2.108 1.00 81.25 82 CYS A CA 1
ATOM 620 C C . CYS A 1 82 ? 14.943 2.778 1.871 1.00 81.25 82 CYS A C 1
ATOM 622 O O . CYS A 1 82 ? 14.803 3.994 1.975 1.00 81.25 82 CYS A O 1
ATOM 624 N N . TRP A 1 83 ? 13.909 1.971 1.603 1.00 82.19 83 TRP A N 1
ATOM 625 C CA . TRP A 1 83 ? 12.536 2.458 1.417 1.00 82.19 83 TRP A CA 1
ATOM 626 C C . TRP A 1 83 ? 11.705 2.368 2.704 1.00 82.19 83 TRP A C 1
ATOM 628 O O . TRP A 1 83 ? 10.623 2.948 2.762 1.00 82.19 83 TRP A O 1
ATOM 638 N N . ASN A 1 84 ? 12.180 1.665 3.738 1.00 87.81 84 ASN A N 1
ATOM 639 C CA . ASN A 1 84 ? 11.432 1.422 4.969 1.00 87.81 84 ASN A CA 1
ATOM 640 C C . ASN A 1 84 ? 11.878 2.341 6.125 1.00 87.81 84 ASN A C 1
ATOM 642 O O . ASN A 1 84 ? 12.962 2.174 6.688 1.00 87.81 84 ASN A O 1
ATOM 646 N N . VAL A 1 85 ? 11.007 3.266 6.546 1.00 91.56 85 VAL A N 1
ATOM 647 C CA . VAL A 1 85 ? 11.264 4.154 7.702 1.00 91.56 85 VAL A CA 1
ATOM 648 C C . VAL A 1 85 ? 10.950 3.507 9.055 1.00 91.56 85 VAL A C 1
ATOM 650 O O . VAL A 1 85 ? 11.288 4.068 10.100 1.00 91.56 85 VAL A O 1
ATOM 653 N N . PHE A 1 86 ? 10.316 2.333 9.043 1.00 89.38 86 PHE A N 1
ATOM 654 C CA . PHE A 1 86 ? 10.015 1.505 10.204 1.00 89.38 86 PHE A CA 1
ATOM 655 C C . PHE A 1 86 ? 10.809 0.183 10.150 1.00 89.38 86 PHE A C 1
ATOM 657 O O . PHE A 1 86 ? 10.243 -0.877 9.856 1.00 89.38 86 PHE A O 1
ATOM 664 N N . PRO A 1 87 ? 12.121 0.220 10.428 1.00 83.38 87 PRO A N 1
ATOM 665 C CA . PRO A 1 87 ? 12.929 -0.987 10.577 1.00 83.38 87 PRO A CA 1
ATOM 666 C C . PRO A 1 87 ? 12.470 -1.832 11.782 1.00 83.38 87 PRO A C 1
ATOM 668 O O . PRO A 1 87 ? 11.743 -1.353 12.655 1.00 83.38 87 PRO A O 1
ATOM 671 N N . ASN A 1 88 ? 12.883 -3.102 11.819 1.00 80.69 88 ASN A N 1
ATOM 672 C CA . ASN A 1 88 ? 12.528 -4.048 12.891 1.00 80.69 88 ASN A CA 1
ATOM 673 C C . ASN A 1 88 ? 13.635 -4.209 13.947 1.00 80.69 88 ASN A C 1
ATOM 675 O O . ASN A 1 88 ? 13.356 -4.618 15.067 1.00 80.69 88 ASN A O 1
ATOM 679 N N . ASP A 1 89 ? 14.869 -3.892 13.570 1.00 79.81 89 ASP A N 1
ATOM 680 C CA . ASP A 1 89 ? 16.133 -4.159 14.263 1.00 79.81 89 ASP A CA 1
ATOM 681 C C . ASP A 1 89 ? 16.742 -2.919 14.943 1.00 79.81 89 ASP A C 1
ATOM 683 O O . ASP A 1 89 ? 17.639 -3.042 15.773 1.00 79.81 89 ASP A O 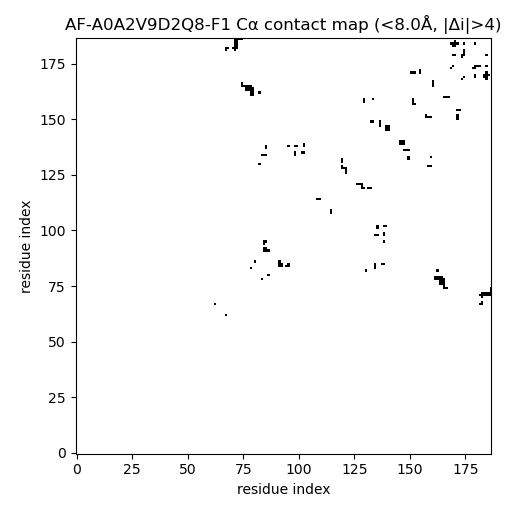1
ATOM 687 N N . ARG A 1 90 ? 16.256 -1.716 14.615 1.00 79.44 90 ARG A N 1
ATOM 688 C CA . ARG A 1 90 ? 16.766 -0.436 15.134 1.00 79.44 90 ARG A CA 1
ATOM 689 C C . ARG A 1 90 ? 15.633 0.550 15.459 1.00 79.44 90 ARG A C 1
ATOM 691 O O . ARG A 1 90 ? 14.530 0.407 14.926 1.00 79.44 90 ARG A O 1
ATOM 698 N N . PRO A 1 91 ? 15.876 1.581 16.291 1.00 81.50 91 PRO A N 1
ATOM 699 C CA . PRO A 1 91 ? 14.885 2.617 16.575 1.00 81.50 91 PRO A CA 1
ATOM 700 C C . PRO A 1 91 ? 14.377 3.330 15.313 1.00 81.50 91 PRO A C 1
ATOM 702 O O . PRO A 1 91 ? 15.106 3.539 14.342 1.00 81.50 91 PRO A O 1
ATOM 705 N N . CYS A 1 92 ? 13.109 3.740 15.338 1.00 85.44 92 CYS A N 1
ATOM 706 C CA . CYS A 1 92 ? 12.497 4.520 14.264 1.00 85.44 92 CYS A CA 1
ATOM 707 C C . CYS A 1 92 ? 13.061 5.955 14.223 1.00 85.44 92 CYS A C 1
ATOM 709 O O . CYS A 1 92 ? 13.097 6.629 15.250 1.00 85.44 92 CYS A O 1
ATOM 711 N N . GLY A 1 93 ? 13.434 6.445 13.036 1.00 86.69 93 GLY A N 1
ATOM 712 C CA . GLY A 1 93 ? 13.886 7.830 12.835 1.00 86.69 93 GLY A CA 1
ATOM 713 C C . GLY A 1 93 ? 12.745 8.859 12.793 1.00 86.69 93 GLY A C 1
ATOM 714 O O . GLY A 1 93 ? 11.567 8.501 12.765 1.00 86.69 93 GLY A O 1
ATOM 715 N N . ARG A 1 94 ? 13.084 10.157 12.710 1.00 90.00 94 ARG A N 1
ATOM 716 C CA . ARG A 1 94 ? 12.106 11.273 12.646 1.00 90.00 94 ARG A CA 1
ATOM 717 C C . ARG A 1 94 ? 11.096 11.144 11.495 1.00 90.00 94 ARG A C 1
ATOM 719 O O . ARG A 1 94 ? 9.977 11.640 11.599 1.00 90.00 94 ARG A O 1
ATOM 726 N N . GLN A 1 95 ? 11.472 10.468 10.412 1.00 91.69 95 GLN A N 1
ATOM 727 C CA . GLN A 1 95 ? 10.615 10.182 9.261 1.00 91.69 95 GLN A CA 1
ATOM 728 C C . GLN A 1 95 ? 9.400 9.327 9.660 1.00 91.69 95 GLN A C 1
ATOM 730 O O . GLN A 1 95 ? 8.295 9.575 9.186 1.00 91.69 95 GLN A O 1
ATOM 735 N N . ALA A 1 96 ? 9.568 8.374 10.583 1.00 94.50 96 ALA A N 1
ATOM 736 C CA . ALA A 1 96 ? 8.481 7.528 11.071 1.00 94.50 96 ALA A CA 1
ATOM 737 C C . ALA A 1 96 ? 7.386 8.332 11.794 1.00 94.50 96 ALA A C 1
ATOM 739 O O . ALA A 1 96 ? 6.205 8.008 11.666 1.00 94.50 96 ALA A O 1
ATOM 740 N N . GLU A 1 97 ? 7.747 9.415 12.494 1.00 95.00 97 GLU A N 1
ATOM 741 C CA . GLU A 1 97 ? 6.766 10.305 13.132 1.00 95.00 97 GLU A CA 1
ATOM 742 C C . GLU A 1 97 ? 5.880 11.037 12.120 1.00 95.00 97 GLU A C 1
ATOM 744 O O . GLU A 1 97 ? 4.695 11.253 12.381 1.00 95.00 97 GLU A O 1
ATOM 749 N N . GLN A 1 98 ? 6.394 11.340 10.923 1.00 96.44 98 GLN A N 1
ATOM 750 C CA . GLN A 1 98 ? 5.582 11.937 9.857 1.00 96.44 98 GLN A CA 1
ATOM 751 C C . GLN A 1 98 ? 4.478 10.968 9.406 1.00 96.44 98 GLN A C 1
ATOM 753 O O . GLN A 1 98 ? 3.315 11.353 9.290 1.00 96.44 98 GLN A O 1
ATOM 758 N N . PHE A 1 99 ? 4.798 9.677 9.270 1.00 97.31 99 PHE A N 1
ATOM 759 C CA . PHE A 1 99 ? 3.815 8.636 8.949 1.00 97.31 99 PHE A CA 1
ATOM 760 C C . PHE A 1 99 ? 2.891 8.273 10.124 1.00 97.31 99 PHE A C 1
ATOM 762 O O . PHE A 1 99 ? 1.751 7.854 9.898 1.00 97.31 99 PHE A O 1
ATOM 769 N N . ARG A 1 100 ? 3.324 8.449 11.380 1.00 96.19 100 ARG A N 1
ATOM 770 C CA . ARG A 1 100 ? 2.446 8.350 12.565 1.00 96.19 100 ARG A CA 1
ATOM 771 C C . ARG A 1 100 ? 1.444 9.508 12.600 1.00 96.19 100 ARG A C 1
ATOM 773 O O . ARG A 1 100 ? 0.254 9.265 12.797 1.00 96.19 100 ARG A O 1
ATOM 780 N N . THR A 1 101 ? 1.902 10.728 12.315 1.00 97.38 101 THR A N 1
ATOM 781 C CA . THR A 1 101 ? 1.074 11.942 12.217 1.00 97.38 101 THR A CA 1
ATOM 782 C C . THR A 1 101 ? 0.071 11.848 11.068 1.00 97.38 101 THR A C 1
ATOM 784 O O . THR A 1 101 ? -1.116 12.098 11.272 1.00 97.38 101 THR A O 1
ATOM 787 N N . LEU A 1 102 ? 0.507 11.421 9.877 1.00 97.00 102 LEU A N 1
ATOM 788 C CA . LEU A 1 102 ? -0.369 11.215 8.719 1.00 97.00 102 LEU A CA 1
ATOM 789 C C . LEU A 1 102 ? -1.479 10.200 9.029 1.00 97.00 102 LEU A C 1
ATOM 791 O O . LEU A 1 102 ? -2.656 10.486 8.810 1.00 97.00 102 LEU A O 1
ATOM 795 N N . ARG A 1 103 ? -1.127 9.050 9.619 1.00 96.31 103 ARG A N 1
ATOM 796 C CA . ARG A 1 103 ? -2.110 8.047 10.052 1.00 96.31 103 ARG A CA 1
ATOM 797 C C . ARG A 1 103 ? -3.090 8.605 11.089 1.00 96.31 103 ARG A C 1
ATOM 799 O O . ARG A 1 103 ? -4.281 8.321 10.997 1.00 96.31 103 ARG A O 1
ATOM 806 N N . ALA A 1 104 ? -2.616 9.379 12.067 1.00 96.38 104 ALA A N 1
ATOM 807 C CA . ALA A 1 104 ? -3.479 9.988 13.080 1.00 96.38 104 ALA A CA 1
ATOM 808 C C . ALA A 1 104 ? -4.494 10.964 12.456 1.00 96.38 104 ALA A C 1
ATOM 810 O O . ALA A 1 104 ? -5.682 10.883 12.761 1.00 96.38 104 ALA A O 1
ATOM 811 N N . ARG A 1 105 ? -4.058 11.810 11.511 1.00 96.38 105 ARG A N 1
ATOM 812 C CA . ARG A 1 105 ? -4.948 12.718 10.763 1.00 96.38 105 ARG A CA 1
ATOM 813 C C . ARG A 1 105 ? -5.997 11.959 9.948 1.00 96.38 105 ARG A C 1
ATOM 815 O O . ARG A 1 105 ? -7.172 12.300 10.014 1.00 96.38 105 ARG A O 1
ATOM 822 N N . LEU A 1 106 ? -5.603 10.897 9.242 1.00 95.19 106 LEU A N 1
ATOM 823 C CA . LEU A 1 106 ? -6.537 10.039 8.498 1.00 95.19 106 LEU A CA 1
ATOM 824 C C . LEU A 1 106 ? -7.564 9.349 9.411 1.00 95.19 106 LEU A C 1
ATOM 826 O O . LEU A 1 106 ? -8.702 9.138 9.004 1.00 95.19 106 LEU A O 1
ATOM 830 N N . TYR A 1 107 ? -7.188 9.008 10.645 1.00 93.69 107 TYR A N 1
ATOM 831 C CA . TYR A 1 107 ? -8.112 8.412 11.613 1.00 93.69 107 TYR A CA 1
ATOM 832 C C . TYR A 1 107 ? -9.104 9.425 12.184 1.00 93.69 107 TYR A C 1
ATOM 834 O O . TYR A 1 107 ? -10.276 9.084 12.282 1.00 93.69 107 TYR A O 1
ATOM 842 N N . SER A 1 108 ? -8.668 10.653 12.477 1.00 94.19 108 SER A N 1
ATOM 843 C CA . SER A 1 108 ? -9.576 11.730 12.891 1.00 94.19 108 SER A CA 1
ATOM 844 C C . SER A 1 108 ? -10.551 12.104 11.766 1.00 94.19 108 SER A C 1
ATOM 846 O O . SER A 1 108 ? -11.751 12.209 11.991 1.00 94.19 108 SER A O 1
ATOM 848 N N . LEU A 1 109 ? -10.090 12.166 10.508 1.00 94.19 109 LEU A N 1
ATOM 849 C CA . LEU A 1 109 ? -10.995 12.307 9.359 1.00 94.19 109 LEU A CA 1
ATOM 850 C C . LEU A 1 109 ? -12.020 11.161 9.291 1.00 94.19 109 LEU A C 1
ATOM 852 O O . LEU A 1 109 ? -13.194 11.407 8.997 1.00 94.19 109 LEU A O 1
ATOM 856 N N . ARG A 1 110 ? -11.604 9.928 9.621 1.00 92.00 110 ARG A N 1
ATOM 857 C CA . ARG A 1 110 ? -12.478 8.746 9.611 1.00 92.00 110 ARG A CA 1
ATOM 858 C C . ARG A 1 110 ? -13.627 8.814 10.627 1.00 92.00 110 ARG A C 1
ATOM 860 O O . ARG A 1 110 ? -14.649 8.175 10.403 1.00 92.00 110 ARG A O 1
ATOM 867 N N . GLU A 1 111 ? -13.492 9.585 11.704 1.00 91.00 111 GLU A N 1
ATOM 868 C CA . GLU A 1 111 ? -14.567 9.803 12.690 1.00 91.00 111 GLU A CA 1
ATOM 869 C C . GLU A 1 111 ? -15.748 10.578 12.084 1.00 91.00 111 GLU A C 1
ATOM 871 O O . GLU A 1 111 ? -16.889 10.368 12.480 1.00 91.00 111 GLU A O 1
ATOM 876 N N . THR A 1 112 ? -15.489 11.423 11.078 1.00 92.00 112 THR A N 1
ATOM 877 C CA . THR A 1 112 ? -16.526 12.203 10.377 1.00 92.00 112 THR A CA 1
ATOM 878 C C . THR A 1 112 ? -17.064 11.521 9.116 1.00 92.00 112 THR A C 1
ATOM 880 O O . THR A 1 112 ? -18.194 11.783 8.708 1.00 92.00 112 THR A O 1
ATOM 883 N N . ARG A 1 113 ? -16.257 10.674 8.457 1.00 88.38 113 ARG A N 1
ATOM 884 C CA . ARG A 1 113 ? -16.597 9.988 7.197 1.00 88.38 113 ARG A CA 1
ATOM 885 C C . ARG A 1 113 ? -15.918 8.615 7.140 1.00 88.38 113 ARG A C 1
ATOM 887 O O . ARG A 1 113 ? -14.703 8.567 7.297 1.00 88.38 113 ARG A O 1
ATOM 894 N N . PRO A 1 114 ? -16.613 7.501 6.851 1.00 89.56 114 PRO A N 1
ATOM 895 C CA . PRO A 1 114 ? -15.994 6.174 6.845 1.00 89.56 114 PRO A CA 1
ATOM 896 C C . PRO A 1 114 ? -14.975 5.999 5.701 1.00 89.56 114 PRO A C 1
ATOM 898 O O . PRO A 1 114 ? -15.316 5.634 4.580 1.00 89.56 114 PRO A O 1
ATOM 901 N N . ILE A 1 115 ? -13.693 6.220 6.001 1.00 90.88 115 ILE A N 1
ATOM 902 C CA . ILE A 1 115 ? -12.558 5.930 5.114 1.00 90.88 115 ILE A CA 1
ATOM 903 C C . ILE A 1 115 ? -12.134 4.466 5.296 1.00 90.88 115 ILE A C 1
ATOM 905 O O . ILE A 1 115 ? -11.565 4.103 6.331 1.00 90.88 115 ILE A O 1
ATOM 909 N N . GLN A 1 116 ? -12.393 3.644 4.276 1.00 90.62 116 GLN A N 1
ATOM 910 C CA . GLN A 1 116 ? -11.893 2.263 4.161 1.00 90.62 116 GLN A CA 1
ATOM 911 C C . GLN A 1 116 ? -10.812 2.124 3.075 1.00 90.62 116 GLN A C 1
ATOM 913 O O . GLN A 1 116 ? -9.849 1.386 3.264 1.00 90.62 116 GLN A O 1
ATOM 918 N N . THR A 1 117 ? -10.927 2.898 1.992 1.00 94.38 117 THR A N 1
ATOM 919 C CA . THR A 1 117 ? -10.008 2.898 0.843 1.00 94.38 117 THR A CA 1
ATOM 920 C C . THR A 1 117 ? -9.341 4.265 0.706 1.00 94.38 117 THR A C 1
ATOM 922 O O . THR A 1 117 ? -9.988 5.294 0.906 1.00 94.38 117 THR A O 1
ATOM 925 N N . LEU A 1 118 ? -8.053 4.288 0.354 1.00 95.75 118 LEU A N 1
ATOM 926 C CA . LEU A 1 118 ? -7.274 5.507 0.133 1.00 95.75 118 LEU A CA 1
ATOM 927 C C . LEU A 1 118 ? -6.444 5.364 -1.146 1.00 95.75 118 LEU A C 1
ATOM 929 O O . LEU A 1 118 ? -5.598 4.478 -1.234 1.00 95.75 118 LEU A O 1
ATOM 933 N N . LEU A 1 119 ? -6.654 6.263 -2.108 1.00 96.38 119 LEU A N 1
ATOM 934 C CA . LEU A 1 119 ? -5.790 6.396 -3.279 1.00 96.38 119 LEU A CA 1
ATOM 935 C C . LEU A 1 119 ? -4.585 7.282 -2.933 1.00 96.38 119 LEU A C 1
ATOM 937 O O . LEU A 1 119 ? -4.755 8.385 -2.414 1.00 96.38 119 LEU A O 1
ATOM 941 N N . VAL A 1 120 ? -3.377 6.821 -3.261 1.00 96.25 120 VAL A N 1
ATOM 942 C CA . VAL A 1 120 ? -2.147 7.623 -3.205 1.00 96.25 120 VAL A CA 1
ATOM 943 C C . VAL A 1 120 ? -1.662 7.834 -4.635 1.00 96.25 120 VAL A C 1
ATOM 945 O O . VAL A 1 120 ? -1.328 6.876 -5.326 1.00 96.25 120 VAL A O 1
ATOM 948 N N . THR A 1 121 ? -1.634 9.087 -5.081 1.00 95.44 121 THR A N 1
ATOM 949 C CA . THR A 1 121 ? -1.223 9.476 -6.437 1.00 95.44 121 THR A CA 1
ATOM 950 C C . THR A 1 121 ? -0.283 10.684 -6.394 1.00 95.44 121 THR A C 1
ATOM 952 O O . THR A 1 121 ? -0.124 11.306 -5.344 1.00 95.44 121 THR A O 1
ATOM 955 N N . SER A 1 122 ? 0.361 10.980 -7.519 1.00 93.31 122 SER A N 1
ATOM 956 C CA . SER A 1 122 ? 1.343 12.054 -7.703 1.00 93.31 122 SER A CA 1
ATOM 957 C C . SER A 1 122 ? 1.055 12.832 -8.987 1.00 93.31 122 SER A C 1
ATOM 959 O O . SER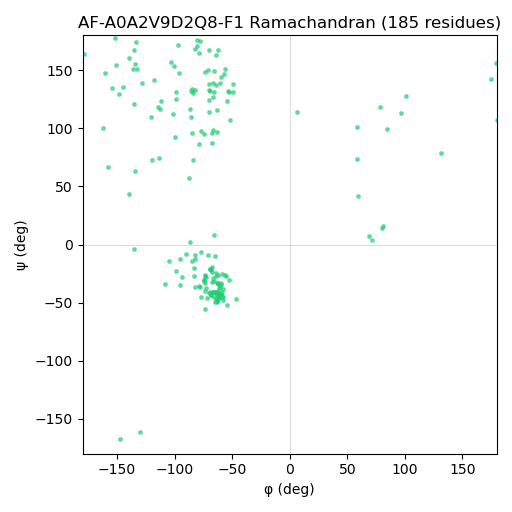 A 1 122 ? 0.450 12.287 -9.911 1.00 93.31 122 SER A O 1
ATOM 961 N N . THR A 1 123 ? 1.489 14.092 -9.068 1.00 91.62 123 THR A N 1
ATOM 962 C CA . THR A 1 123 ? 1.351 14.894 -10.299 1.00 91.62 123 THR A CA 1
ATOM 963 C C . THR A 1 123 ? 2.347 14.479 -11.378 1.00 91.62 123 THR A C 1
ATOM 965 O O . THR A 1 123 ? 2.042 14.541 -12.566 1.00 91.62 123 THR A O 1
ATOM 968 N N . THR A 1 124 ? 3.525 14.012 -10.970 1.00 90.44 124 THR A N 1
ATOM 969 C CA . THR A 1 124 ? 4.607 13.569 -11.852 1.00 90.44 124 THR A CA 1
ATOM 970 C C . THR A 1 124 ? 5.201 12.231 -11.396 1.00 90.44 124 THR A C 1
ATOM 972 O O . TH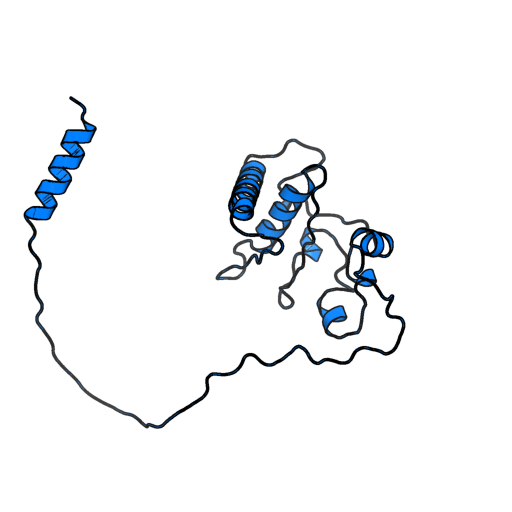R A 1 124 ? 4.824 11.646 -10.370 1.00 90.44 124 THR A O 1
ATOM 975 N N . VAL A 1 125 ? 6.113 11.686 -12.203 1.00 88.56 125 VAL A N 1
ATOM 976 C CA . VAL A 1 125 ? 6.872 10.471 -11.878 1.00 88.56 125 VAL A CA 1
ATOM 977 C C . VAL A 1 125 ? 7.927 10.794 -10.812 1.00 88.56 125 VAL A C 1
ATOM 979 O O . VAL A 1 125 ? 8.469 11.889 -10.773 1.00 88.56 125 VAL A O 1
ATOM 982 N N . ALA A 1 126 ? 8.245 9.817 -9.959 1.00 86.44 126 ALA A N 1
ATOM 983 C CA . ALA A 1 126 ? 9.270 9.902 -8.910 1.00 86.44 126 ALA A CA 1
ATOM 984 C C . ALA A 1 126 ? 8.997 10.841 -7.708 1.00 86.44 126 ALA A C 1
ATOM 986 O O . ALA A 1 126 ? 9.827 10.885 -6.807 1.00 86.44 126 ALA A O 1
ATOM 987 N N . GLU A 1 127 ? 7.802 11.431 -7.560 1.00 91.81 127 GLU A N 1
ATOM 988 C CA . GLU A 1 127 ? 7.376 12.165 -6.337 1.00 91.81 127 GLU A CA 1
ATOM 989 C C . GLU A 1 127 ? 7.219 11.282 -5.071 1.00 91.81 127 GLU A C 1
ATOM 991 O O . GLU A 1 127 ? 6.708 11.719 -4.043 1.00 91.81 127 GLU A O 1
ATOM 996 N N . GLY A 1 128 ? 7.622 10.009 -5.117 1.00 91.56 128 GLY A N 1
ATOM 997 C CA . GLY A 1 128 ? 7.602 9.124 -3.950 1.00 91.56 128 GLY A CA 1
ATOM 998 C C . GLY A 1 128 ? 6.246 8.492 -3.612 1.00 91.56 128 GLY A C 1
ATOM 999 O O . GLY A 1 128 ? 6.120 7.937 -2.522 1.00 91.56 128 GLY A O 1
ATOM 1000 N N . LYS A 1 129 ? 5.253 8.489 -4.519 1.00 94.94 129 LYS A N 1
ATOM 1001 C CA . LYS A 1 129 ? 3.920 7.886 -4.276 1.00 94.94 129 LYS A CA 1
ATOM 1002 C C . LYS A 1 129 ? 3.973 6.478 -3.652 1.00 94.94 129 LYS A C 1
ATOM 1004 O O . LYS A 1 129 ? 3.326 6.228 -2.637 1.00 94.94 129 LYS A O 1
ATOM 1009 N N . THR A 1 130 ? 4.819 5.591 -4.183 1.00 94.50 130 THR A N 1
ATOM 1010 C CA . THR A 1 130 ? 5.007 4.213 -3.691 1.00 94.50 130 THR A CA 1
ATOM 1011 C C . THR A 1 130 ? 5.642 4.183 -2.298 1.00 94.50 130 THR A C 1
ATOM 1013 O O . THR A 1 130 ? 5.205 3.425 -1.437 1.00 94.50 130 THR A O 1
ATOM 1016 N N . PHE A 1 131 ? 6.627 5.052 -2.042 1.00 94.94 131 PHE A N 1
ATOM 1017 C CA . PHE A 1 131 ? 7.259 5.201 -0.728 1.00 94.94 131 PHE A CA 1
ATOM 1018 C C . PHE A 1 131 ? 6.254 5.693 0.323 1.00 94.94 131 PHE A C 1
ATOM 1020 O O . PHE A 1 131 ? 6.210 5.153 1.431 1.00 94.94 131 PHE A O 1
ATOM 1027 N N . VAL A 1 132 ? 5.410 6.670 -0.026 1.00 96.06 132 VAL A N 1
ATOM 1028 C CA . VAL A 1 132 ? 4.363 7.188 0.865 1.00 96.06 132 VAL A CA 1
ATOM 1029 C C . VAL A 1 132 ? 3.321 6.111 1.167 1.00 96.06 132 VAL A C 1
ATOM 1031 O O . VAL A 1 132 ? 3.029 5.866 2.337 1.00 96.06 132 VAL A O 1
ATOM 1034 N N . ALA A 1 133 ? 2.803 5.430 0.141 1.00 96.56 133 ALA A N 1
ATOM 1035 C CA . ALA A 1 133 ? 1.794 4.385 0.300 1.00 96.56 133 ALA A CA 1
ATOM 1036 C C . ALA A 1 133 ? 2.305 3.211 1.158 1.00 96.56 133 ALA A C 1
ATOM 1038 O O . ALA A 1 133 ? 1.638 2.803 2.111 1.00 96.56 133 ALA A O 1
ATOM 1039 N N . MET A 1 134 ? 3.524 2.728 0.888 1.00 95.69 134 MET A N 1
ATOM 1040 C CA . MET A 1 134 ? 4.140 1.626 1.631 1.00 95.69 134 MET A CA 1
ATOM 1041 C C . MET A 1 134 ? 4.373 1.973 3.108 1.00 95.69 134 MET A C 1
ATOM 1043 O O . MET A 1 134 ? 3.980 1.213 3.995 1.00 95.69 134 MET A O 1
ATOM 1047 N N . ASN A 1 135 ? 4.979 3.126 3.406 1.00 95.94 135 ASN A N 1
ATOM 1048 C CA . ASN A 1 135 ? 5.271 3.504 4.791 1.00 95.94 135 ASN A CA 1
ATOM 1049 C C . ASN A 1 135 ? 4.007 3.912 5.568 1.00 95.94 135 ASN A C 1
ATOM 1051 O O . ASN A 1 135 ? 3.932 3.689 6.779 1.00 95.94 135 ASN A O 1
ATOM 1055 N N . LEU A 1 136 ? 2.973 4.429 4.896 1.00 96.81 136 LEU A N 1
ATOM 1056 C CA . LEU A 1 136 ? 1.661 4.628 5.511 1.00 96.81 136 LEU A CA 1
ATOM 1057 C C . LEU A 1 136 ? 1.000 3.288 5.874 1.00 96.81 136 LEU A C 1
ATOM 1059 O O . LEU A 1 136 ? 0.526 3.142 7.002 1.00 96.81 136 LEU A O 1
ATOM 1063 N N . ALA A 1 137 ? 1.030 2.294 4.979 1.00 96.00 137 ALA A N 1
ATOM 1064 C CA . ALA A 1 137 ? 0.544 0.947 5.278 1.00 96.00 137 ALA A CA 1
ATOM 1065 C C . ALA A 1 137 ? 1.295 0.328 6.475 1.00 96.00 137 ALA A C 1
ATOM 1067 O O . ALA A 1 137 ? 0.655 -0.158 7.410 1.00 96.00 137 ALA A O 1
ATOM 1068 N N . GLN A 1 138 ? 2.629 0.454 6.528 1.00 94.75 138 GLN A N 1
ATOM 1069 C C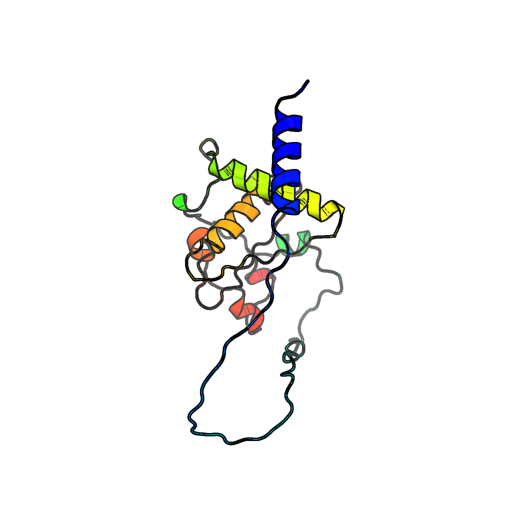A . GLN A 1 138 ? 3.426 0.028 7.688 1.00 94.75 138 GLN A CA 1
ATOM 1070 C C . GLN A 1 138 ? 3.035 0.749 8.990 1.00 94.75 138 GLN A C 1
ATOM 1072 O O . GLN A 1 138 ? 2.892 0.110 10.034 1.00 94.75 138 GLN A O 1
ATOM 1077 N N . SER A 1 139 ? 2.804 2.066 8.945 1.00 96.19 139 SER A N 1
ATOM 1078 C CA . SER A 1 139 ? 2.321 2.850 10.095 1.00 96.19 139 SER A CA 1
ATOM 1079 C C . SER A 1 139 ? 0.968 2.345 10.617 1.00 96.19 139 SER A C 1
ATOM 1081 O O . SER A 1 139 ? 0.727 2.382 11.828 1.00 96.19 139 SER A O 1
ATOM 1083 N N . ILE A 1 140 ? 0.091 1.866 9.724 1.00 95.88 140 ILE A N 1
ATOM 1084 C CA . ILE A 1 140 ? -1.231 1.312 10.055 1.00 95.88 140 ILE A CA 1
ATOM 1085 C C . ILE A 1 140 ? -1.105 -0.069 10.701 1.00 95.88 140 ILE A C 1
ATOM 1087 O O . ILE A 1 140 ? -1.590 -0.241 11.819 1.00 95.88 140 ILE A O 1
ATOM 1091 N N . VAL A 1 141 ? -0.432 -1.032 10.060 1.00 94.31 141 VAL A N 1
ATOM 1092 C CA . VAL A 1 141 ? -0.357 -2.422 10.571 1.00 94.31 141 VAL A CA 1
ATOM 1093 C C . VAL A 1 141 ? 0.446 -2.554 11.868 1.00 94.31 141 VAL A C 1
ATOM 1095 O O . VAL A 1 141 ? 0.256 -3.505 12.618 1.00 94.31 141 VAL A O 1
ATOM 1098 N N . ARG A 1 142 ? 1.304 -1.576 12.189 1.00 92.62 142 ARG A N 1
ATOM 1099 C CA . ARG A 1 142 ? 2.004 -1.505 13.484 1.00 92.62 142 ARG A CA 1
ATOM 1100 C C . ARG A 1 142 ? 1.096 -1.152 14.665 1.00 92.62 142 ARG A C 1
ATOM 1102 O O . ARG A 1 142 ? 1.535 -1.243 15.810 1.00 92.62 142 ARG A O 1
ATOM 1109 N N . GLN A 1 143 ? -0.157 -0.761 14.431 1.00 92.88 143 GLN A N 1
ATOM 1110 C CA . GLN A 1 143 ? -1.146 -0.657 15.500 1.00 92.88 143 GLN A CA 1
ATOM 1111 C C . GLN A 1 143 ? -1.806 -2.011 15.770 1.00 92.88 143 GLN A C 1
ATOM 1113 O O . GLN A 1 143 ? -2.286 -2.677 14.854 1.00 92.88 143 GLN A O 1
ATOM 1118 N N . ARG A 1 144 ? -1.911 -2.379 17.052 1.00 91.88 144 ARG A N 1
ATOM 1119 C CA . ARG A 1 144 ? -2.591 -3.608 17.489 1.00 91.88 144 ARG A CA 1
ATOM 1120 C C . ARG A 1 144 ? -4.007 -3.688 16.901 1.00 91.88 144 ARG A C 1
ATOM 1122 O O . ARG A 1 144 ? -4.763 -2.720 16.962 1.00 91.88 144 ARG A O 1
ATOM 1129 N N . GLY A 1 145 ? -4.342 -4.841 16.321 1.00 90.56 145 GLY A N 1
ATOM 1130 C CA . GLY A 1 145 ? -5.653 -5.115 15.719 1.00 90.56 145 GLY A CA 1
ATOM 1131 C C . GLY A 1 145 ? -5.953 -4.384 14.403 1.00 90.56 145 GLY A C 1
ATOM 1132 O O . GLY A 1 145 ? -7.062 -4.518 13.887 1.00 90.56 145 GLY A O 1
ATOM 1133 N N . ARG A 1 146 ? -5.013 -3.614 13.835 1.00 91.81 146 ARG A N 1
ATOM 1134 C CA . ARG A 1 146 ? -5.197 -2.949 12.536 1.00 91.81 146 ARG A CA 1
ATOM 1135 C C . ARG A 1 146 ? -4.588 -3.769 11.402 1.00 91.81 146 ARG A C 1
ATOM 1137 O O . ARG A 1 146 ? -3.600 -4.474 11.573 1.00 91.81 146 ARG A O 1
ATOM 1144 N N . ARG A 1 147 ? -5.219 -3.665 10.236 1.00 91.50 147 ARG A N 1
ATOM 1145 C CA . ARG A 1 147 ? -4.870 -4.353 8.991 1.00 91.50 147 ARG A CA 1
ATOM 1146 C C . ARG A 1 147 ? -4.868 -3.322 7.864 1.00 91.50 147 ARG A C 1
ATOM 1148 O O . ARG A 1 147 ? -5.604 -2.339 7.945 1.00 91.50 147 ARG A O 1
ATOM 1155 N N . ALA A 1 148 ? -4.053 -3.545 6.843 1.00 93.81 148 ALA A N 1
ATOM 1156 C CA . ALA A 1 148 ? -4.047 -2.769 5.610 1.00 93.81 148 ALA A CA 1
ATOM 1157 C C . ALA A 1 148 ? -3.732 -3.717 4.451 1.00 93.81 148 ALA A C 1
ATOM 1159 O O . ALA A 1 148 ? -2.818 -4.530 4.572 1.00 93.81 148 ALA A O 1
ATOM 1160 N N . LEU A 1 149 ? 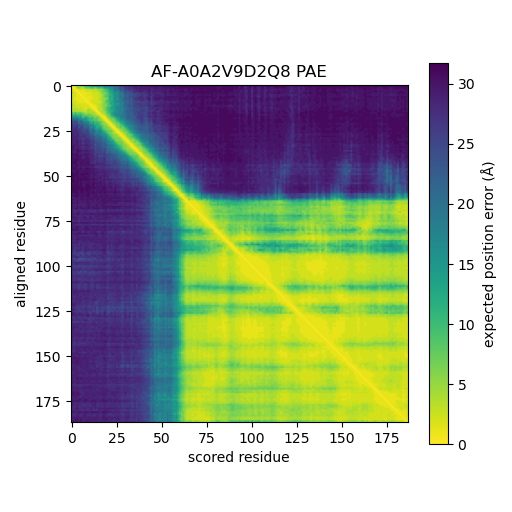-4.479 -3.596 3.356 1.00 94.44 149 LEU A N 1
ATOM 1161 C CA . LEU A 1 149 ? -4.120 -4.169 2.063 1.00 94.44 149 LEU A CA 1
ATOM 1162 C C . LEU A 1 149 ? -3.497 -3.044 1.234 1.00 94.44 149 LEU A C 1
ATOM 1164 O O . LEU A 1 149 ? -4.048 -1.943 1.183 1.00 94.44 149 LEU A O 1
ATOM 1168 N N . LEU A 1 150 ? -2.346 -3.305 0.622 1.00 95.38 150 LEU A N 1
ATOM 1169 C CA . LEU A 1 150 ? -1.659 -2.354 -0.243 1.00 95.38 150 LEU A CA 1
ATOM 1170 C C . LEU A 1 150 ? -1.666 -2.908 -1.666 1.00 95.38 150 LEU A C 1
ATOM 1172 O O . LEU A 1 150 ? -1.127 -3.980 -1.910 1.00 95.38 150 LEU A O 1
ATOM 1176 N N . VAL A 1 151 ? -2.292 -2.174 -2.583 1.00 95.75 151 VAL A N 1
ATOM 1177 C CA . VAL A 1 151 ? -2.488 -2.584 -3.978 1.00 95.75 151 VAL A CA 1
ATOM 1178 C C . VAL A 1 151 ? -1.650 -1.676 -4.875 1.00 95.75 151 VAL A C 1
ATOM 1180 O O . VAL A 1 151 ? -1.806 -0.454 -4.816 1.00 95.75 151 VAL A O 1
ATOM 1183 N N . ASP A 1 152 ? -0.764 -2.246 -5.697 1.00 94.94 152 ASP A N 1
ATOM 1184 C CA . ASP A 1 152 ? -0.032 -1.481 -6.715 1.00 94.94 152 ASP A CA 1
ATOM 1185 C C . ASP A 1 152 ? -0.882 -1.370 -7.987 1.00 94.94 152 ASP A C 1
ATOM 1187 O O . ASP A 1 152 ? -0.929 -2.280 -8.810 1.00 94.94 152 ASP A O 1
ATOM 1191 N N . ALA A 1 153 ? -1.592 -0.250 -8.119 1.00 94.75 153 ALA A N 1
ATOM 1192 C CA . ALA A 1 153 ? -2.396 0.065 -9.298 1.00 94.75 153 ALA A CA 1
ATOM 1193 C C . ALA A 1 153 ? -1.590 0.758 -10.420 1.00 94.75 153 ALA A C 1
ATOM 1195 O O . ALA A 1 153 ? -2.161 1.108 -11.453 1.00 94.75 153 ALA A O 1
ATOM 1196 N N . ASP A 1 154 ? -0.275 0.971 -10.254 1.00 93.19 154 ASP A N 1
ATOM 1197 C CA . ASP A 1 154 ? 0.590 1.487 -11.323 1.00 93.19 154 ASP A CA 1
ATOM 1198 C C . ASP A 1 154 ? 1.059 0.342 -12.234 1.00 93.19 154 ASP A C 1
ATOM 1200 O O . ASP A 1 154 ? 2.218 -0.068 -12.227 1.00 93.19 154 ASP A O 1
ATOM 1204 N N . LEU A 1 155 ? 0.138 -0.177 -13.050 1.00 91.62 155 LEU A N 1
ATOM 1205 C CA . LEU A 1 155 ? 0.405 -1.288 -13.975 1.00 91.62 155 LEU A CA 1
ATOM 1206 C C . LEU A 1 155 ? 1.420 -0.943 -15.086 1.00 91.62 155 LEU A C 1
ATOM 1208 O O . LEU A 1 155 ? 1.849 -1.829 -15.817 1.00 91.62 155 LEU A O 1
ATOM 1212 N N . ARG A 1 156 ? 1.802 0.334 -15.246 1.00 88.31 156 ARG A N 1
ATOM 1213 C CA . ARG A 1 156 ? 2.776 0.779 -16.261 1.00 88.31 156 ARG A CA 1
ATOM 1214 C C . ARG A 1 156 ? 4.196 0.874 -15.714 1.00 88.31 156 ARG A C 1
ATOM 1216 O O . ARG A 1 156 ? 5.148 0.642 -16.451 1.00 88.31 156 ARG A O 1
ATOM 1223 N N . ALA A 1 157 ? 4.340 1.265 -14.451 1.00 88.75 157 ALA A N 1
ATOM 1224 C CA . ALA A 1 157 ? 5.626 1.505 -13.809 1.00 88.75 157 ALA A CA 1
ATOM 1225 C C . ALA A 1 157 ? 5.647 0.972 -12.366 1.00 88.75 157 ALA A C 1
ATOM 1227 O O . ALA A 1 157 ? 6.155 1.648 -11.463 1.00 88.75 157 ALA A O 1
ATOM 1228 N N . SER A 1 158 ? 5.106 -0.235 -12.152 1.00 90.88 158 SER A N 1
ATOM 1229 C CA . SER A 1 158 ? 5.072 -0.894 -10.841 1.00 90.88 158 SER A CA 1
ATOM 1230 C C . SER A 1 158 ? 6.468 -0.961 -10.230 1.00 90.88 158 SER A C 1
ATOM 1232 O O . SER A 1 158 ? 7.449 -1.360 -10.864 1.00 90.88 158 SER A O 1
ATOM 1234 N N . ARG A 1 159 ? 6.551 -0.561 -8.962 1.00 91.44 159 ARG A N 1
ATOM 1235 C CA . ARG A 1 159 ? 7.783 -0.600 -8.158 1.00 91.44 159 ARG A CA 1
ATOM 1236 C C . ARG A 1 159 ? 7.555 -1.150 -6.755 1.00 91.44 159 ARG A C 1
ATOM 1238 O O . ARG A 1 159 ? 8.522 -1.290 -6.008 1.00 91.44 159 ARG A O 1
ATOM 1245 N N . LEU A 1 160 ? 6.312 -1.457 -6.370 1.00 93.50 160 LEU A N 1
ATOM 1246 C CA . LEU A 1 160 ? 6.026 -1.926 -5.016 1.00 93.50 160 LEU A CA 1
ATOM 1247 C C . LEU A 1 160 ? 6.641 -3.304 -4.743 1.00 93.50 160 LEU A C 1
ATOM 1249 O O . LEU A 1 160 ? 7.224 -3.505 -3.679 1.00 93.50 160 LEU A O 1
ATOM 1253 N N . HIS A 1 161 ? 6.572 -4.218 -5.714 1.00 92.94 161 HIS A N 1
ATOM 1254 C CA . HIS A 1 161 ? 7.165 -5.553 -5.609 1.00 92.94 161 HIS A CA 1
ATOM 1255 C C . HIS A 1 161 ? 8.688 -5.477 -5.363 1.00 92.94 161 HIS A C 1
ATOM 1257 O O . HIS A 1 161 ? 9.202 -6.152 -4.473 1.00 92.94 161 HIS A O 1
ATOM 1263 N N . ILE A 1 162 ? 9.394 -4.560 -6.044 1.00 92.19 162 ILE A N 1
ATOM 1264 C CA . ILE A 1 162 ? 10.827 -4.276 -5.829 1.00 92.19 162 ILE A CA 1
ATOM 1265 C C . ILE A 1 162 ? 11.078 -3.762 -4.405 1.00 92.19 162 ILE A C 1
ATOM 1267 O O . ILE A 1 162 ? 11.977 -4.244 -3.718 1.00 92.19 162 ILE A O 1
ATOM 1271 N N . ALA A 1 163 ? 10.271 -2.800 -3.947 1.00 91.50 163 ALA A N 1
ATOM 1272 C CA . ALA A 1 163 ? 10.404 -2.183 -2.628 1.00 91.50 163 ALA A CA 1
ATOM 1273 C C . ALA A 1 163 ? 10.207 -3.183 -1.479 1.00 91.50 163 ALA A C 1
ATOM 1275 O O . ALA A 1 163 ? 10.927 -3.136 -0.479 1.00 91.50 163 ALA A O 1
ATOM 1276 N N . LEU A 1 164 ? 9.239 -4.091 -1.629 1.00 91.25 164 LEU A N 1
ATOM 1277 C CA . LEU A 1 164 ? 8.918 -5.135 -0.657 1.00 91.25 164 LEU A CA 1
ATOM 1278 C C . LEU A 1 164 ? 9.782 -6.395 -0.813 1.00 91.25 164 LEU A C 1
ATOM 1280 O O . LEU A 1 164 ? 9.812 -7.217 0.099 1.00 91.25 164 LEU A O 1
ATOM 1284 N N . GLY A 1 165 ? 10.503 -6.553 -1.927 1.00 91.62 165 GLY A N 1
ATOM 1285 C CA . GLY A 1 165 ? 11.166 -7.812 -2.269 1.00 91.62 165 GLY A CA 1
ATOM 1286 C C . GLY A 1 165 ? 10.162 -8.961 -2.380 1.00 91.62 165 GLY A C 1
ATOM 1287 O O . GLY A 1 165 ? 10.409 -10.039 -1.840 1.00 91.62 165 GLY A O 1
ATOM 1288 N N . ALA A 1 166 ? 9.015 -8.687 -3.003 1.00 92.38 166 ALA A N 1
ATOM 1289 C CA . ALA A 1 166 ? 7.935 -9.631 -3.260 1.00 92.38 166 ALA A CA 1
ATOM 1290 C C . ALA A 1 166 ? 7.990 -10.136 -4.720 1.00 92.38 166 ALA A C 1
ATOM 1292 O O . ALA A 1 166 ? 8.498 -9.417 -5.588 1.00 92.38 166 ALA A O 1
ATOM 1293 N N . PRO A 1 167 ? 7.470 -11.343 -5.014 1.00 91.62 167 PRO A N 1
ATOM 1294 C CA . PRO A 1 167 ? 7.199 -11.790 -6.380 1.00 91.62 167 PRO A CA 1
ATOM 1295 C C . PRO A 1 167 ? 6.417 -10.751 -7.198 1.00 91.62 167 PRO A C 1
ATOM 1297 O O . PRO A 1 167 ? 5.476 -10.142 -6.694 1.00 91.62 167 PRO A O 1
ATOM 1300 N N . LEU A 1 168 ? 6.800 -10.568 -8.466 1.00 90.44 168 LEU A N 1
ATOM 1301 C CA . LEU A 1 168 ? 6.090 -9.693 -9.411 1.00 90.44 168 LEU A CA 1
ATOM 1302 C C . LEU A 1 168 ? 4.751 -10.296 -9.867 1.00 90.44 168 LEU A C 1
ATOM 1304 O O . LEU A 1 168 ? 3.790 -9.558 -10.054 1.00 90.44 168 LEU A O 1
ATOM 1308 N N . ALA A 1 169 ? 4.712 -11.617 -10.050 1.00 91.06 169 ALA A N 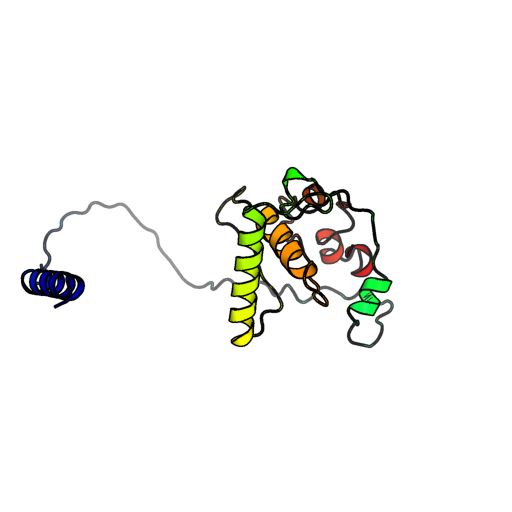1
ATOM 1309 C CA . ALA A 1 169 ? 3.571 -12.357 -10.577 1.00 91.06 169 ALA A CA 1
ATOM 1310 C C . ALA A 1 169 ? 3.318 -13.640 -9.750 1.00 91.06 169 ALA A C 1
ATOM 1312 O O . ALA A 1 169 ? 4.283 -14.199 -9.210 1.00 91.06 169 ALA A O 1
ATOM 1313 N N . PRO A 1 170 ? 2.063 -14.125 -9.667 1.00 92.62 170 PRO A N 1
ATOM 1314 C CA . PRO A 1 170 ? 0.863 -13.485 -10.208 1.00 92.62 170 PRO A CA 1
ATOM 1315 C C . PRO A 1 170 ? 0.477 -12.221 -9.414 1.00 92.62 170 PRO A C 1
ATOM 1317 O O . PRO A 1 170 ? 0.775 -12.098 -8.223 1.00 92.62 170 PRO A O 1
ATOM 1320 N N . GLY A 1 171 ? -0.141 -11.256 -10.092 1.00 93.00 171 GLY A N 1
ATOM 1321 C CA . GLY A 1 171 ? -0.431 -9.919 -9.575 1.00 93.00 171 GLY A CA 1
ATOM 1322 C C . GLY A 1 171 ? -1.725 -9.308 -10.123 1.00 93.00 171 GLY A C 1
ATOM 1323 O O . GLY A 1 171 ? -2.564 -9.978 -10.721 1.00 93.00 171 GLY A O 1
ATOM 1324 N N . LEU A 1 172 ? -1.912 -8.001 -9.899 1.00 95.12 172 LEU A N 1
ATOM 1325 C CA . LEU A 1 172 ? -3.173 -7.313 -10.215 1.00 95.12 172 LEU A CA 1
ATOM 1326 C C . LEU A 1 172 ? -3.528 -7.338 -11.713 1.00 95.12 172 LEU A C 1
ATOM 1328 O O . LEU A 1 172 ? -4.709 -7.395 -12.043 1.00 95.12 172 LEU A O 1
ATOM 1332 N N . SER A 1 173 ? -2.538 -7.295 -12.610 1.00 95.06 173 SER A N 1
ATOM 1333 C CA . SER A 1 173 ? -2.752 -7.434 -14.059 1.00 95.06 173 SER A CA 1
ATOM 1334 C C . SER A 1 173 ? -3.438 -8.750 -14.409 1.00 95.06 173 SER A C 1
ATOM 1336 O O . SER A 1 173 ? -4.404 -8.760 -15.166 1.00 95.06 173 SER A O 1
ATOM 1338 N N . ASP A 1 174 ? -2.963 -9.833 -13.808 1.00 95.00 174 ASP A N 1
ATOM 1339 C CA . ASP A 1 174 ? -3.281 -11.205 -14.198 1.00 95.00 174 ASP A CA 1
ATOM 1340 C C . ASP A 1 174 ? -4.676 -11.576 -13.669 1.00 95.00 174 ASP A C 1
ATOM 1342 O O . ASP A 1 174 ? -5.493 -12.168 -14.370 1.00 95.00 174 ASP A O 1
ATOM 1346 N N . TYR A 1 175 ? -5.014 -11.089 -12.470 1.00 95.31 175 TYR A N 1
ATOM 1347 C CA . TYR A 1 175 ? -6.379 -11.123 -11.941 1.00 95.31 175 TYR A CA 1
ATOM 1348 C C . TYR A 1 175 ? -7.372 -10.318 -12.790 1.00 95.31 175 TYR A C 1
ATOM 1350 O O . TYR A 1 175 ? -8.460 -10.802 -13.091 1.00 95.31 175 TYR A O 1
ATOM 1358 N N . LEU A 1 176 ? -7.007 -9.105 -13.224 1.00 95.19 176 LEU A N 1
ATOM 1359 C CA . LEU A 1 176 ? -7.873 -8.292 -14.091 1.00 95.19 176 LEU A CA 1
ATOM 1360 C C . LEU A 1 176 ? -8.027 -8.877 -15.507 1.00 95.19 176 LEU A C 1
ATOM 1362 O O . LEU A 1 176 ? -9.007 -8.560 -16.178 1.00 95.19 176 LEU A O 1
ATOM 1366 N N . ALA A 1 177 ? -7.096 -9.729 -15.945 1.00 96.06 177 ALA A N 1
ATOM 1367 C CA . ALA A 1 177 ? -7.201 -10.519 -17.172 1.00 96.06 177 ALA A CA 1
ATOM 1368 C C . ALA A 1 177 ? -8.032 -11.811 -17.004 1.00 96.06 177 ALA A C 1
ATOM 1370 O O . ALA A 1 177 ? -8.409 -12.422 -18.002 1.00 96.06 177 ALA A O 1
ATOM 1371 N N . GLY A 1 178 ? -8.345 -12.220 -15.768 1.00 95.12 178 GLY A N 1
ATOM 1372 C CA . GLY A 1 178 ? -9.014 -13.492 -15.465 1.00 95.12 178 GLY A CA 1
ATOM 1373 C C . GLY A 1 178 ? -8.080 -14.712 -15.467 1.00 95.12 178 GLY A C 1
ATOM 1374 O O . GLY A 1 178 ? -8.556 -15.844 -15.481 1.00 95.12 178 GLY A O 1
ATOM 1375 N N . GLU A 1 179 ? -6.763 -14.494 -15.446 1.00 95.31 179 GLU A N 1
ATOM 1376 C CA . GLU A 1 179 ? -5.720 -15.532 -15.477 1.00 95.31 179 GLU A CA 1
ATOM 1377 C C . GLU A 1 179 ? -5.308 -16.013 -14.071 1.00 95.31 179 GLU A C 1
ATOM 1379 O O . GLU A 1 179 ? -4.534 -16.959 -13.926 1.00 95.31 179 GLU A O 1
ATOM 1384 N N . SER A 1 180 ? -5.783 -15.354 -13.010 1.00 94.50 180 SER A N 1
ATOM 1385 C CA . SER A 1 180 ? -5.462 -15.663 -11.609 1.00 94.50 180 SER A CA 1
ATOM 1386 C C . SER A 1 180 ? -6.613 -15.279 -10.674 1.00 94.50 180 SER A C 1
ATOM 1388 O O . SER A 1 180 ? -7.401 -14.392 -10.991 1.00 94.50 180 SER A O 1
ATOM 1390 N N . ASP A 1 181 ? -6.711 -15.943 -9.520 1.00 92.31 181 ASP A N 1
ATOM 1391 C CA . ASP A 1 181 ? -7.739 -15.706 -8.493 1.00 92.31 181 ASP A CA 1
ATOM 1392 C C . ASP A 1 181 ? -7.243 -14.780 -7.360 1.00 92.31 181 ASP A C 1
ATOM 1394 O O . ASP A 1 181 ? -6.058 -14.456 -7.257 1.00 92.31 181 ASP A O 1
ATOM 1398 N N . GLU A 1 182 ? -8.128 -14.357 -6.452 1.00 90.38 182 GLU A N 1
ATOM 1399 C CA . GLU A 1 182 ? -7.733 -13.494 -5.330 1.00 90.38 182 GLU A CA 1
ATOM 1400 C C . GLU A 1 182 ? -6.757 -14.191 -4.363 1.00 90.38 182 GLU A C 1
ATOM 1402 O O . GLU A 1 182 ? -5.966 -13.528 -3.689 1.00 90.38 182 GLU A O 1
ATOM 1407 N N . CYS A 1 183 ? -6.799 -15.526 -4.275 1.00 90.81 183 CYS A N 1
ATOM 1408 C CA . CYS A 1 183 ? -5.940 -16.294 -3.372 1.00 90.81 183 CYS A CA 1
ATOM 1409 C C . CYS A 1 183 ? -4.486 -16.383 -3.861 1.00 90.81 183 CYS A C 1
ATOM 1411 O O . CYS A 1 183 ? -3.577 -16.464 -3.034 1.00 90.81 183 CYS A O 1
ATOM 1413 N N . SER A 1 184 ? -4.257 -16.363 -5.174 1.00 90.62 184 SER A N 1
ATOM 1414 C CA . SER A 1 184 ? -2.921 -16.423 -5.775 1.00 90.62 184 SER A CA 1
ATOM 1415 C C . SER A 1 184 ? -2.216 -15.065 -5.817 1.00 90.62 184 SER A C 1
ATOM 1417 O O . SER A 1 184 ? -1.008 -15.017 -5.585 1.00 90.62 184 SER A O 1
ATOM 1419 N N . ILE A 1 185 ? -2.942 -13.962 -6.047 1.00 92.50 185 ILE A N 1
ATOM 1420 C CA . ILE A 1 185 ? -2.338 -12.616 -6.159 1.00 92.50 185 ILE A CA 1
ATOM 1421 C C . ILE A 1 185 ? -2.092 -11.921 -4.811 1.00 92.50 185 ILE A C 1
ATOM 1423 O O . ILE A 1 185 ? -1.228 -11.047 -4.720 1.00 92.50 185 ILE A O 1
ATOM 1427 N N . ILE A 1 186 ? -2.871 -12.246 -3.772 1.00 92.12 186 ILE A N 1
ATOM 1428 C CA . ILE A 1 186 ? -2.734 -11.641 -2.438 1.00 92.12 186 ILE A CA 1
ATOM 1429 C C . ILE A 1 186 ? -1.666 -12.407 -1.647 1.00 92.12 186 ILE A C 1
ATOM 1431 O O . ILE A 1 186 ? -1.684 -13.636 -1.584 1.00 92.12 186 ILE A O 1
ATOM 1435 N N . GLN A 1 187 ? -0.748 -11.652 -1.035 1.00 87.38 187 GLN A N 1
ATOM 1436 C CA . GLN A 1 187 ? 0.490 -12.122 -0.401 1.00 87.38 187 GLN A CA 1
ATOM 1437 C C . GLN A 1 187 ? 0.679 -11.510 0.999 1.00 87.38 187 GLN A C 1
ATOM 1439 O O . GLN A 1 187 ? 0.213 -10.362 1.201 1.00 87.38 187 GLN A O 1
#

Sequence (187 aa):
MSRVYEALKNAQDQRTIRGPLEAVGTPQESGIGEPGHNGKAARRIPEILSAVRPEGASPAGPLQLDELRQRCAKPVWKPQLCWNVFPNDRPCGRQAEQFRTLRARLYSLRETRPIQTLLVTSTTVAEGKTFVAMNLAQSIVRQRGRRALLVDADLRASRLHIALGAPLAPGLSDYLAGESDECSIIQ

Mean predicted aligned error: 16.07 Å